Protein AF-A0AAU9ESS9-F1 (afdb_monomer)

Solvent-accessible surface area (backbone atoms only — not comparable to full-atom values): 15313 Å² total; per-residue (Å²): 107,82,67,42,42,31,34,38,38,26,64,77,82,38,90,56,82,68,22,56,40,81,45,79,44,56,60,82,55,62,29,37,43,48,50,45,52,51,52,22,66,75,68,76,52,74,77,67,46,47,22,41,76,91,64,53,75,55,56,48,88,38,59,39,81,82,61,57,75,70,38,49,35,36,45,44,55,89,65,80,75,75,78,91,80,72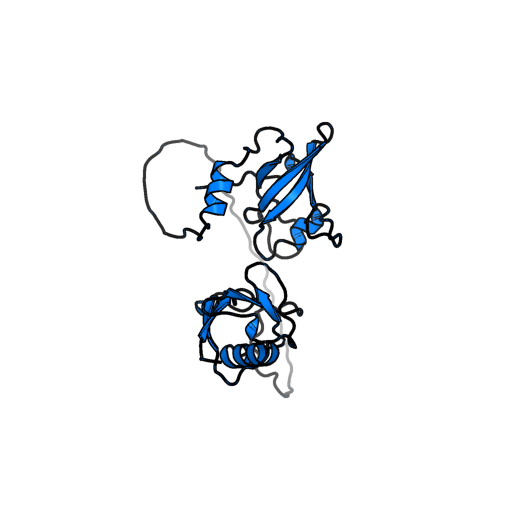,83,92,70,81,87,80,80,91,88,85,89,80,91,80,90,86,94,86,90,84,86,89,84,86,85,89,88,86,87,89,81,90,82,87,88,84,88,84,88,82,84,91,86,88,78,94,78,81,74,89,65,55,70,70,55,54,53,51,63,74,66,36,58,68,78,86,55,86,81,54,73,72,37,41,36,47,25,23,43,69,40,72,90,79,84,84,65,81,49,67,52,62,64,32,37,28,34,28,67,44,72,43,82,88,78,42,33,34,34,26,40,56,76,46,64,57,87,94,41,64,84,50,46,54,76,34,61,44,48,83,62,94,57,96,61,46,35,36,46,45,45,60,90,57,56,38,71,56,74,85,129

Secondary structure (DSSP, 8-state):
---EEEEEE-TTT-SSGGGEEEEEEPTT--BHHHHHHHHHHHHT--S-EEEETTS-EE-TTSBGGG--TT-EEEEE-SSPPPPS------PPP---------------------PPP---------------------HHHHHHHHTPPPTTS---TT-EEEEE-EE-SSSS-SEE---EEEEEEEEETTTTEEEEEEEE--TT-HHHHGGG--B--SSS--EEEEEGGG-EE----

Organism: Drosophila madeirensis (NCBI:txid30013)

InterPro domains:
  IPR031722 Coilin, N-terminal domain [PF15862] (8-111)

pLDDT: mean 71.87, std 23.97, range [26.86, 97.56]

Foldseek 3Di:
DCKAKEWEQQCLPDDPPVRIDIDIDHPVDFFQLSVVVSVCVVVVDPQKFKDFPVGHGGDRRHTPVVDDHHTYIYIDHPDRPDPPDDDPDDDDDDDDDDDDDDDDDDDDDDDDDDDDDDDDDDDDDDDDDDDDDDDPDDVVNVVLVVQADFLPDQDDQQGKHWWWFWDDDDPDDTDIFHIWIWGFHDADPVQQKTKTFTPDGDPPCVVVQVVQVQDPPVPPTRIGIDHSVRTHHDDDD

Nearest PDB structures (foldseek):
  6sgz-assembly1_E  TM=6.553E-01  e=4.444E-03  Mycolicibacterium smegmatis MC2 155
  6sgz-assembly1_H  TM=6.337E-01  e=4.191E-03  Mycolicibacterium smegmatis MC2 155
  6b4a-assembly1_A  TM=7.195E-01  e=2.429E-02  Toxoplasma gondii
  6z1p-assembly1_At  TM=2.987E-01  e=1.583E-01  Tetrahymena thermophila SB210

Sequence (237 aa):
MQPFRIKVDLKYFFSDEREHAYVLINSACKNIEDLQHHIQNLFNLRNIRLRTNCGYFLPPKESLRVVKDGDVLKVFTFEEPPPTGVKAGSTKTSNKRKRSFDEAESSPHSPPWEPPKRSKRSEQSVSQIVPANAFQMNDSALEMFKNASPLKDLPKKGDTLLFKLRKIKSSLGSGLTGVITAICTYINRRTKAISMNVISFPPRIRGVLSQYSLDESSDDTHSLMVKMSDLIEAKCR

Mean predicted aligned error: 20.18 Å

Structure (mmCIF, N/CA/C/O backbone):
data_AF-A0AAU9ESS9-F1
#
_entry.id   AF-A0AAU9ESS9-F1
#
loop_
_atom_site.group_PDB
_atom_site.id
_atom_site.type_symbol
_atom_site.label_atom_id
_atom_site.label_alt_id
_atom_site.label_comp_id
_atom_site.label_asym_id
_atom_site.label_entity_id
_atom_site.label_seq_id
_atom_site.pdbx_PDB_ins_code
_atom_site.Cartn_x
_atom_site.Cartn_y
_atom_site.Cartn_z
_atom_site.occupancy
_atom_site.B_iso_or_equiv
_atom_site.auth_seq_id
_atom_site.auth_comp_id
_atom_site.auth_asym_id
_atom_site.auth_atom_id
_atom_site.pdbx_PDB_model_num
ATOM 1 N N . MET A 1 1 ? 23.128 1.272 -16.570 1.00 69.69 1 MET A N 1
ATOM 2 C CA . MET A 1 1 ? 22.726 0.697 -15.264 1.00 69.69 1 MET A CA 1
ATOM 3 C C . MET A 1 1 ? 22.948 -0.804 -15.343 1.00 69.69 1 MET A C 1
ATOM 5 O O . MET A 1 1 ? 22.641 -1.356 -16.395 1.00 69.69 1 MET A O 1
ATOM 9 N N . GLN A 1 2 ? 23.518 -1.450 -14.323 1.00 81.94 2 GLN A N 1
ATOM 10 C CA . GLN A 1 2 ? 23.562 -2.921 -14.300 1.00 81.94 2 GLN A CA 1
ATOM 11 C C . GLN A 1 2 ? 22.133 -3.467 -14.139 1.00 81.94 2 GLN A C 1
ATOM 13 O O . GLN A 1 2 ? 21.302 -2.760 -13.563 1.00 81.94 2 GLN A O 1
ATOM 18 N N . PRO A 1 3 ? 21.818 -4.662 -14.671 1.00 89.44 3 PRO A N 1
ATOM 19 C CA . PRO A 1 3 ? 20.519 -5.278 -14.448 1.00 89.44 3 PRO A CA 1
ATOM 20 C C . PRO A 1 3 ? 20.351 -5.629 -12.967 1.00 89.44 3 PRO A C 1
ATOM 22 O O . PRO A 1 3 ? 21.296 -6.073 -12.317 1.00 89.44 3 PRO A O 1
ATOM 25 N N . PHE A 1 4 ? 19.148 -5.425 -12.443 1.00 94.06 4 PHE A N 1
ATOM 26 C CA . PHE A 1 4 ? 18.816 -5.656 -11.037 1.00 94.06 4 PHE A CA 1
ATOM 27 C C . PHE A 1 4 ? 17.386 -6.184 -10.914 1.00 94.06 4 PHE A C 1
ATOM 29 O O . PHE A 1 4 ? 16.596 -6.077 -11.854 1.00 94.06 4 PHE A O 1
ATOM 36 N N . ARG A 1 5 ? 17.044 -6.800 -9.784 1.00 94.81 5 ARG A N 1
ATOM 37 C CA . ARG A 1 5 ? 15.726 -7.406 -9.561 1.00 94.81 5 ARG A CA 1
ATOM 38 C C . ARG A 1 5 ? 14.882 -6.545 -8.633 1.00 94.81 5 ARG A C 1
ATOM 40 O O . ARG A 1 5 ? 15.357 -6.048 -7.617 1.00 94.81 5 ARG A O 1
ATOM 47 N N . ILE A 1 6 ? 13.596 -6.456 -8.937 1.00 96.25 6 ILE A N 1
ATOM 48 C CA . ILE A 1 6 ? 12.589 -5.900 -8.032 1.00 96.25 6 ILE A CA 1
ATOM 49 C C . ILE A 1 6 ? 11.565 -6.969 -7.663 1.00 96.25 6 ILE A C 1
ATOM 51 O O . ILE A 1 6 ? 11.383 -7.958 -8.379 1.00 96.25 6 ILE A O 1
ATOM 55 N N . LYS A 1 7 ? 10.891 -6.753 -6.539 1.00 97.56 7 LYS A N 1
ATOM 56 C CA . LYS A 1 7 ? 9.717 -7.508 -6.107 1.00 97.56 7 LYS A CA 1
ATOM 57 C C . LYS A 1 7 ? 8.475 -6.719 -6.502 1.00 97.56 7 LYS A C 1
ATOM 59 O O . LYS A 1 7 ? 8.386 -5.521 -6.234 1.00 97.56 7 LYS A O 1
ATOM 64 N N . VAL A 1 8 ? 7.513 -7.387 -7.119 1.00 96.81 8 VAL A N 1
ATOM 65 C CA . VAL A 1 8 ? 6.295 -6.768 -7.640 1.00 96.81 8 VAL A CA 1
ATOM 66 C C . VAL A 1 8 ? 5.087 -7.410 -6.965 1.00 96.81 8 VAL A C 1
ATOM 68 O O . VAL A 1 8 ? 4.884 -8.617 -7.075 1.00 96.81 8 VAL A O 1
ATOM 71 N N . ASP A 1 9 ? 4.312 -6.601 -6.243 1.00 95.44 9 ASP A N 1
ATOM 72 C CA . ASP A 1 9 ? 3.025 -6.967 -5.642 1.00 95.44 9 ASP A CA 1
ATOM 73 C C . ASP A 1 9 ? 1.908 -6.680 -6.656 1.00 95.44 9 ASP A C 1
ATOM 75 O O . ASP A 1 9 ? 1.682 -5.534 -7.065 1.00 95.44 9 ASP A O 1
ATOM 79 N N . LEU A 1 10 ? 1.248 -7.756 -7.082 1.00 94.31 10 LEU A N 1
ATOM 80 C CA . LEU A 1 10 ? 0.222 -7.812 -8.119 1.00 94.31 10 LEU A CA 1
ATOM 81 C C . LEU A 1 10 ? -1.144 -8.250 -7.556 1.00 94.31 10 LEU A C 1
ATOM 83 O O . LEU A 1 10 ? -2.045 -8.573 -8.331 1.00 94.31 10 LEU A O 1
ATOM 87 N N . LYS A 1 11 ? -1.350 -8.207 -6.228 1.00 92.44 11 LYS A N 1
ATOM 88 C CA . LYS A 1 11 ? -2.619 -8.562 -5.538 1.00 92.44 11 LYS A CA 1
ATOM 89 C C . LYS A 1 11 ? -3.850 -7.759 -5.968 1.00 92.44 11 LYS A C 1
ATOM 91 O O . LYS A 1 11 ? -4.986 -8.061 -5.589 1.00 92.44 11 LYS A O 1
ATOM 96 N N . TYR A 1 12 ? -3.634 -6.692 -6.728 1.00 89.62 12 TYR A N 1
ATOM 97 C CA . TYR A 1 12 ? -4.698 -5.942 -7.380 1.00 89.62 12 TYR A CA 1
ATOM 98 C C . TYR A 1 12 ? -5.297 -6.698 -8.582 1.00 89.62 12 TYR A C 1
ATOM 100 O O . TYR A 1 12 ? -6.491 -6.572 -8.839 1.00 89.62 12 TYR A O 1
ATOM 108 N N . PHE A 1 13 ? -4.493 -7.508 -9.281 1.00 89.88 13 PHE A N 1
ATOM 109 C CA . PHE A 1 13 ? -4.842 -8.178 -10.541 1.00 89.88 13 PHE A CA 1
ATOM 110 C C . PHE A 1 13 ? -4.944 -9.705 -10.423 1.00 89.88 13 PHE A C 1
ATOM 112 O O . PHE A 1 13 ? -5.765 -10.310 -11.110 1.00 89.88 13 PHE A O 1
ATOM 119 N N . PHE A 1 14 ? -4.135 -10.329 -9.561 1.00 90.75 14 PHE A N 1
ATOM 120 C CA . PHE A 1 14 ? -4.078 -11.785 -9.399 1.00 90.75 14 PHE A CA 1
ATOM 121 C C . PHE A 1 14 ? -4.420 -12.225 -7.969 1.00 90.75 14 PHE A C 1
ATOM 123 O O . PHE A 1 14 ? -4.393 -11.445 -7.017 1.00 90.75 14 PHE A O 1
ATOM 130 N N . SER A 1 15 ? -4.787 -13.498 -7.831 1.00 89.56 15 SER A N 1
ATOM 131 C CA . SER A 1 15 ? -4.998 -14.190 -6.545 1.00 89.56 15 SER A CA 1
ATOM 132 C C . SER A 1 15 ? -4.494 -15.641 -6.603 1.00 89.56 15 SER A C 1
ATOM 134 O O . SER A 1 15 ? -4.900 -16.485 -5.813 1.00 89.56 15 SER A O 1
ATOM 136 N N . ASP A 1 16 ? -3.639 -15.914 -7.589 1.00 90.19 16 ASP A N 1
ATOM 137 C CA . ASP A 1 16 ? -2.841 -17.126 -7.751 1.00 90.19 16 ASP A CA 1
ATOM 138 C C . ASP A 1 16 ? -1.364 -16.782 -7.489 1.00 90.19 16 ASP A C 1
ATOM 140 O O . ASP A 1 16 ? -1.052 -15.665 -7.078 1.00 90.19 16 ASP A O 1
ATOM 144 N N . GLU A 1 17 ? -0.445 -17.713 -7.744 1.00 90.25 17 GLU A N 1
ATOM 145 C CA . GLU A 1 17 ? 1.002 -17.561 -7.512 1.00 90.25 17 GLU A CA 1
ATOM 146 C C . GLU A 1 17 ? 1.622 -16.295 -8.138 1.00 90.25 17 GLU A C 1
ATOM 148 O O . GLU A 1 17 ? 2.658 -15.823 -7.673 1.00 90.25 17 GLU A O 1
ATOM 153 N N . ARG A 1 18 ? 0.976 -15.686 -9.145 1.00 90.25 18 ARG A N 1
ATOM 154 C CA . ARG A 1 18 ? 1.409 -14.423 -9.761 1.00 90.25 18 ARG A CA 1
ATOM 155 C C . ARG A 1 18 ? 1.141 -13.192 -8.892 1.00 90.25 18 ARG A C 1
ATOM 157 O O . ARG A 1 18 ? 1.514 -12.097 -9.299 1.00 90.25 18 ARG A O 1
ATOM 164 N N . GLU A 1 19 ? 0.503 -13.324 -7.724 1.00 93.88 19 GLU A N 1
ATOM 165 C CA . GLU A 1 19 ? 0.250 -12.195 -6.815 1.00 93.88 19 GLU A CA 1
ATOM 166 C C . GLU A 1 19 ? 1.535 -11.536 -6.279 1.00 93.88 19 GLU A C 1
ATOM 168 O O . GLU A 1 19 ? 1.521 -10.349 -5.953 1.00 93.88 19 GLU A O 1
ATOM 173 N N . HIS A 1 20 ? 2.653 -12.270 -6.248 1.00 93.94 20 HIS A N 1
ATOM 174 C CA . HIS A 1 20 ? 3.983 -11.731 -5.981 1.00 93.94 20 HIS A CA 1
ATOM 175 C C . HIS A 1 20 ? 4.977 -12.289 -6.997 1.00 93.94 20 HIS A C 1
ATOM 177 O O . HIS A 1 20 ? 5.147 -13.501 -7.099 1.00 93.94 20 HIS A O 1
ATOM 183 N N . ALA A 1 21 ? 5.690 -11.417 -7.705 1.00 95.56 21 ALA A N 1
ATOM 184 C CA . ALA A 1 21 ? 6.667 -11.836 -8.703 1.00 95.56 21 ALA A CA 1
ATOM 185 C C . ALA A 1 21 ? 8.006 -11.110 -8.547 1.00 95.56 21 ALA A C 1
ATOM 187 O O . ALA A 1 21 ? 8.068 -9.965 -8.098 1.00 95.56 21 ALA A O 1
ATOM 188 N N . TYR A 1 22 ? 9.086 -11.765 -8.973 1.00 95.81 22 TYR A N 1
ATOM 189 C CA . TYR A 1 22 ? 10.347 -11.086 -9.255 1.00 95.81 22 TYR A CA 1
ATOM 190 C C . TYR A 1 22 ? 10.354 -10.613 -10.706 1.00 95.81 22 TYR A C 1
ATOM 192 O O . TYR A 1 22 ? 10.056 -11.387 -11.614 1.00 95.81 22 TYR A O 1
ATOM 200 N N . VAL A 1 23 ? 10.739 -9.358 -10.927 1.00 95.50 23 VAL A N 1
ATOM 201 C CA . VAL A 1 23 ? 10.961 -8.804 -12.266 1.00 95.50 23 VAL A CA 1
ATOM 202 C C . VAL A 1 23 ? 12.416 -8.376 -12.376 1.00 95.50 23 VAL A C 1
ATOM 204 O O . VAL A 1 23 ? 12.908 -7.599 -11.557 1.00 95.50 23 VAL A O 1
ATOM 207 N N . LEU A 1 24 ? 13.107 -8.896 -13.391 1.00 94.56 24 LEU A N 1
ATOM 208 C CA . LEU A 1 24 ? 14.448 -8.452 -13.752 1.00 94.56 24 LEU A CA 1
ATOM 209 C C . LEU A 1 24 ? 14.336 -7.182 -14.599 1.00 94.56 24 LEU A C 1
ATOM 211 O O . LEU A 1 24 ? 13.750 -7.194 -15.686 1.00 94.56 24 LEU A O 1
ATOM 215 N N . ILE A 1 25 ? 14.905 -6.094 -14.095 1.00 92.38 25 ILE A N 1
ATOM 216 C CA . ILE A 1 25 ? 15.027 -4.823 -14.798 1.00 92.38 25 ILE A CA 1
ATOM 217 C C . ILE A 1 25 ? 16.287 -4.878 -15.656 1.00 92.38 25 ILE A C 1
ATOM 219 O O . ILE A 1 25 ? 17.393 -5.092 -15.158 1.00 92.38 25 ILE A O 1
ATOM 223 N N . ASN A 1 26 ? 16.112 -4.697 -16.964 1.00 85.88 26 ASN A N 1
ATOM 224 C CA . ASN A 1 26 ? 17.209 -4.656 -17.923 1.00 85.88 26 ASN A CA 1
ATOM 225 C C . ASN A 1 26 ? 17.803 -3.238 -18.033 1.00 85.88 26 ASN A C 1
ATOM 227 O O . ASN A 1 26 ? 17.188 -2.245 -17.648 1.00 85.88 26 ASN A O 1
ATOM 231 N N . SER A 1 27 ? 18.996 -3.124 -18.617 1.00 82.75 27 SER A N 1
ATOM 232 C CA . SER A 1 27 ? 19.667 -1.830 -18.821 1.00 82.75 27 SER A CA 1
ATOM 233 C C . SER A 1 27 ? 18.988 -0.906 -19.844 1.00 82.75 27 SER A C 1
ATOM 235 O O . SER A 1 27 ? 19.468 0.211 -20.037 1.00 82.75 27 SER A O 1
ATOM 237 N N . ALA A 1 28 ? 17.927 -1.365 -20.521 1.00 86.50 28 ALA A N 1
ATOM 238 C CA . ALA A 1 28 ? 17.193 -0.587 -21.516 1.00 86.50 28 ALA A CA 1
ATOM 239 C C . ALA A 1 28 ? 16.106 0.303 -20.890 1.00 86.50 28 ALA A C 1
ATOM 241 O O . ALA A 1 28 ? 15.799 1.348 -21.459 1.00 86.50 28 ALA A O 1
ATOM 242 N N . CYS A 1 29 ? 15.577 -0.069 -19.719 1.00 89.31 29 CYS A N 1
ATOM 243 C CA . CYS A 1 29 ? 14.653 0.768 -18.955 1.00 89.31 29 CYS A CA 1
ATOM 244 C C . CYS A 1 29 ? 15.396 2.005 -18.406 1.00 89.31 29 CYS A C 1
ATOM 246 O O . CYS A 1 29 ? 16.423 1.874 -17.735 1.00 89.31 29 CYS A O 1
ATOM 248 N N . LYS A 1 30 ? 14.892 3.211 -18.685 1.00 91.62 30 LYS A N 1
ATOM 249 C CA . LYS A 1 30 ? 15.488 4.501 -18.283 1.00 91.62 30 LYS A CA 1
ATOM 250 C C . LYS A 1 30 ? 14.624 5.247 -17.268 1.00 91.62 30 LYS A C 1
ATOM 252 O O . LYS A 1 30 ? 15.163 5.906 -16.372 1.00 91.62 30 LYS A O 1
ATOM 257 N N . ASN A 1 31 ? 13.306 5.151 -17.405 1.00 95.25 31 ASN A N 1
ATOM 258 C CA . ASN A 1 31 ? 12.322 5.822 -16.558 1.00 95.25 31 ASN A CA 1
ATOM 259 C C . ASN A 1 31 ? 11.291 4.822 -15.986 1.00 95.25 31 ASN A C 1
ATOM 261 O O . ASN A 1 31 ? 11.370 3.610 -16.205 1.00 95.25 31 ASN A O 1
ATOM 265 N N . ILE A 1 32 ? 10.340 5.333 -15.206 1.00 96.00 32 ILE A N 1
ATOM 266 C CA . ILE A 1 32 ? 9.259 4.535 -14.614 1.00 96.00 32 ILE A CA 1
ATOM 267 C C . ILE A 1 32 ? 8.213 4.097 -15.659 1.00 96.00 32 ILE A C 1
ATOM 269 O O . ILE A 1 32 ? 7.578 3.060 -15.478 1.00 96.00 32 ILE A O 1
ATOM 273 N N . GLU A 1 33 ? 8.032 4.838 -16.753 1.00 96.00 33 GLU A N 1
ATOM 274 C CA . GLU A 1 33 ? 7.147 4.490 -17.877 1.00 96.00 33 GLU A CA 1
ATOM 275 C C . GLU A 1 33 ? 7.629 3.233 -18.627 1.00 96.00 33 GLU A C 1
ATOM 277 O O . GLU A 1 33 ? 6.840 2.315 -18.848 1.00 96.00 33 GLU A O 1
ATOM 282 N N . ASP A 1 34 ? 8.934 3.116 -18.893 1.00 95.19 34 ASP A N 1
ATOM 283 C CA . ASP A 1 34 ? 9.570 1.916 -19.453 1.00 95.19 34 ASP A CA 1
ATOM 284 C C . ASP A 1 34 ? 9.329 0.697 -18.547 1.00 95.19 34 ASP A C 1
ATOM 286 O O . ASP A 1 34 ? 8.983 -0.389 -19.017 1.00 95.19 34 ASP A O 1
ATOM 290 N N . LEU A 1 35 ? 9.465 0.879 -17.225 1.00 95.38 35 LEU A N 1
ATOM 291 C CA . LEU A 1 35 ? 9.198 -0.168 -16.237 1.00 95.38 35 LEU A CA 1
ATOM 292 C C . LEU A 1 35 ? 7.709 -0.553 -16.196 1.00 95.38 35 LEU A C 1
ATOM 294 O O . LEU A 1 35 ? 7.390 -1.736 -16.061 1.00 95.38 35 LEU A O 1
ATOM 298 N N . GLN A 1 36 ? 6.797 0.416 -16.335 1.00 95.81 36 GLN A N 1
ATOM 299 C CA . GLN A 1 36 ? 5.363 0.145 -16.462 1.00 95.81 36 GLN A CA 1
ATOM 300 C C . GLN A 1 36 ? 5.091 -0.696 -17.714 1.00 95.81 36 GLN A C 1
ATOM 302 O O . GLN A 1 36 ? 4.476 -1.752 -17.593 1.00 95.81 36 GLN A O 1
ATOM 307 N N . HIS A 1 37 ? 5.620 -0.315 -18.878 1.00 95.25 37 HIS A N 1
ATOM 308 C CA . HIS A 1 37 ? 5.480 -1.093 -20.112 1.00 95.25 37 HIS A CA 1
ATOM 309 C C . HIS A 1 37 ? 6.089 -2.499 -20.018 1.00 95.25 37 HIS A C 1
ATOM 311 O O . HIS A 1 37 ? 5.480 -3.465 -20.480 1.00 95.25 37 HIS A O 1
ATOM 317 N N . HIS A 1 38 ? 7.245 -2.650 -19.369 1.00 95.25 38 HIS A N 1
ATOM 318 C CA . HIS A 1 38 ? 7.873 -3.954 -19.135 1.00 95.25 38 HIS A CA 1
ATOM 319 C C . HIS A 1 38 ? 6.975 -4.880 -18.301 1.00 95.25 38 HIS A C 1
ATOM 321 O O . HIS A 1 38 ? 6.689 -6.005 -18.709 1.00 95.25 38 HIS A O 1
ATOM 327 N N . ILE A 1 39 ? 6.442 -4.388 -17.176 1.00 95.12 39 ILE A N 1
ATOM 328 C CA . ILE A 1 39 ? 5.514 -5.147 -16.320 1.00 95.12 39 ILE A CA 1
ATOM 329 C C . ILE A 1 39 ? 4.187 -5.426 -17.053 1.00 95.12 39 ILE A C 1
ATOM 331 O O . ILE A 1 39 ? 3.659 -6.534 -16.962 1.00 95.12 39 ILE A O 1
ATOM 335 N N . GLN A 1 40 ? 3.659 -4.468 -17.821 1.00 95.19 40 GLN A N 1
ATOM 336 C CA . GLN A 1 40 ? 2.454 -4.664 -18.639 1.00 95.19 40 GLN A CA 1
ATOM 337 C C . GLN A 1 40 ? 2.616 -5.814 -19.629 1.00 95.19 40 GLN A C 1
ATOM 339 O O . GLN A 1 40 ? 1.736 -6.670 -19.702 1.00 95.19 40 GLN A O 1
ATOM 344 N N . ASN A 1 41 ? 3.744 -5.870 -20.336 1.00 94.50 41 ASN A N 1
ATOM 345 C CA . ASN A 1 41 ? 4.016 -6.918 -21.314 1.00 94.50 41 ASN A CA 1
ATOM 346 C C . ASN A 1 41 ? 4.246 -8.284 -20.648 1.00 94.50 41 ASN A C 1
ATOM 348 O O . ASN A 1 41 ? 3.729 -9.286 -21.136 1.00 94.50 41 ASN A O 1
ATOM 352 N N . LEU A 1 42 ? 4.957 -8.333 -19.513 1.00 95.12 42 LEU A N 1
ATOM 353 C CA . LEU A 1 42 ? 5.208 -9.577 -18.771 1.00 95.12 42 LEU A CA 1
ATOM 354 C C . LEU A 1 42 ? 3.930 -10.227 -18.219 1.00 95.12 42 LEU A C 1
ATOM 356 O O . LEU A 1 42 ? 3.811 -11.450 -18.237 1.00 95.12 42 LEU A O 1
ATOM 360 N N . PHE A 1 43 ? 2.980 -9.426 -17.728 1.00 94.31 43 PHE A N 1
ATOM 361 C CA . PHE A 1 43 ? 1.769 -9.920 -17.056 1.00 94.31 43 PHE A CA 1
ATOM 362 C C . PHE A 1 43 ? 0.476 -9.723 -17.868 1.00 94.31 43 PHE A C 1
ATOM 364 O O . PHE A 1 43 ? -0.608 -10.028 -17.370 1.00 94.31 43 PHE A O 1
ATOM 371 N N . ASN A 1 44 ? 0.578 -9.236 -19.111 1.00 92.81 44 ASN A N 1
ATOM 372 C CA . ASN A 1 44 ? -0.540 -8.860 -19.988 1.00 92.81 44 ASN A CA 1
ATOM 373 C C . ASN A 1 44 ? -1.538 -7.885 -19.317 1.00 92.81 44 ASN A C 1
ATOM 375 O O . ASN A 1 44 ? -2.756 -8.071 -19.359 1.00 92.81 44 ASN A O 1
ATOM 379 N N . LEU A 1 45 ? -1.005 -6.851 -18.659 1.00 92.44 45 LEU A N 1
ATOM 380 C CA . LEU A 1 45 ? -1.774 -5.831 -17.936 1.00 92.44 45 LEU A CA 1
ATOM 381 C C . LEU A 1 45 ? -1.909 -4.537 -18.748 1.00 92.44 45 LEU A C 1
ATOM 383 O O . LEU A 1 45 ? -1.111 -4.244 -19.633 1.00 92.44 45 LEU A O 1
ATOM 387 N N . ARG A 1 46 ? -2.909 -3.714 -18.414 1.00 90.31 46 ARG A N 1
ATOM 388 C CA . ARG A 1 46 ? -3.175 -2.414 -19.056 1.00 90.31 46 ARG A CA 1
ATOM 389 C C . ARG A 1 46 ? -3.306 -1.307 -18.014 1.00 90.31 46 ARG A C 1
ATOM 391 O O . ARG A 1 46 ? -3.629 -1.583 -16.865 1.00 90.31 46 ARG A O 1
ATOM 398 N N . ASN A 1 47 ? -3.011 -0.073 -18.428 1.00 89.75 47 ASN A N 1
ATOM 399 C CA . ASN A 1 47 ? -3.165 1.156 -17.638 1.00 89.75 47 ASN A CA 1
ATOM 400 C C . ASN A 1 47 ? -2.620 1.073 -16.197 1.00 89.75 47 ASN A C 1
ATOM 402 O O . ASN A 1 47 ? -3.249 1.574 -15.262 1.00 89.75 47 ASN A O 1
ATOM 406 N N . ILE A 1 48 ? -1.463 0.426 -16.001 1.00 95.00 48 ILE A N 1
ATOM 407 C CA . ILE A 1 48 ? -0.911 0.228 -14.658 1.00 95.00 48 ILE A CA 1
ATOM 408 C C . ILE A 1 48 ? -0.197 1.476 -14.143 1.00 95.00 48 ILE A C 1
ATOM 410 O O . ILE A 1 48 ? 0.258 2.343 -14.891 1.00 95.00 48 ILE A O 1
ATOM 414 N N . ARG A 1 49 ? -0.075 1.533 -12.823 1.00 95.62 49 ARG A N 1
ATOM 415 C CA . ARG A 1 49 ? 0.624 2.551 -12.053 1.00 95.62 49 ARG A CA 1
ATOM 416 C C . ARG A 1 49 ? 1.397 1.873 -10.931 1.00 95.62 49 ARG A C 1
ATOM 418 O O . ARG A 1 49 ? 1.004 0.809 -10.452 1.00 95.62 49 ARG A O 1
ATOM 425 N N . LEU A 1 50 ? 2.500 2.495 -10.525 1.00 95.88 50 LEU A N 1
ATOM 426 C CA . LEU A 1 50 ? 3.414 1.953 -9.524 1.00 95.88 50 LEU A CA 1
ATOM 427 C C . LEU A 1 50 ? 3.417 2.832 -8.271 1.00 95.88 50 LEU A C 1
ATOM 429 O O . LEU A 1 50 ? 3.412 4.063 -8.348 1.00 95.88 50 LEU A O 1
ATOM 433 N N . ARG A 1 51 ? 3.415 2.180 -7.110 1.00 94.75 51 ARG A N 1
ATOM 434 C CA . ARG A 1 51 ? 3.686 2.782 -5.800 1.00 94.75 51 ARG A CA 1
ATOM 435 C C . ARG A 1 51 ? 4.779 1.985 -5.103 1.00 94.75 51 ARG A C 1
ATOM 437 O O . ARG A 1 51 ? 4.882 0.777 -5.298 1.00 94.75 51 ARG A O 1
ATOM 444 N N . THR A 1 52 ? 5.568 2.631 -4.259 1.00 93.12 52 THR A N 1
ATOM 445 C CA . THR A 1 52 ? 6.470 1.928 -3.339 1.00 93.12 52 THR A CA 1
ATOM 446 C C . THR A 1 52 ? 5.664 1.194 -2.260 1.00 93.12 52 THR A C 1
ATOM 448 O O . THR A 1 52 ? 4.488 1.489 -2.025 1.00 93.12 52 THR A O 1
ATOM 451 N N . ASN A 1 53 ? 6.279 0.238 -1.556 1.00 87.12 53 ASN A N 1
ATOM 452 C CA . ASN A 1 53 ? 5.610 -0.464 -0.455 1.00 87.12 53 ASN A CA 1
ATOM 453 C C . ASN A 1 53 ? 5.081 0.490 0.639 1.00 87.12 53 ASN A C 1
ATOM 455 O O . ASN A 1 53 ? 3.993 0.252 1.168 1.00 87.12 53 ASN A O 1
ATOM 459 N N . CYS A 1 54 ? 5.805 1.585 0.908 1.00 84.19 54 CYS A N 1
ATOM 460 C CA . CYS A 1 54 ? 5.432 2.668 1.826 1.00 84.19 54 CYS A CA 1
ATOM 461 C C . CYS A 1 54 ? 4.386 3.659 1.269 1.00 84.19 54 CYS A C 1
ATOM 463 O O . CYS A 1 54 ? 4.056 4.625 1.943 1.00 84.19 54 CYS A O 1
ATOM 465 N N . GLY A 1 55 ? 3.819 3.415 0.081 1.00 88.06 55 GLY A N 1
ATOM 466 C CA . GLY A 1 55 ? 2.618 4.101 -0.416 1.00 88.06 55 GLY A CA 1
ATOM 467 C C . GLY A 1 55 ? 2.855 5.267 -1.380 1.00 88.06 55 GLY A C 1
ATOM 468 O O . GLY A 1 55 ? 1.905 5.669 -2.064 1.00 88.06 55 GLY A O 1
ATOM 469 N N . TYR A 1 56 ? 4.097 5.749 -1.498 1.00 92.69 56 TYR A N 1
ATOM 470 C CA . TYR A 1 56 ? 4.472 6.839 -2.403 1.00 92.69 56 TYR A CA 1
ATOM 471 C C . TYR A 1 56 ? 4.275 6.441 -3.865 1.00 92.69 56 TYR A C 1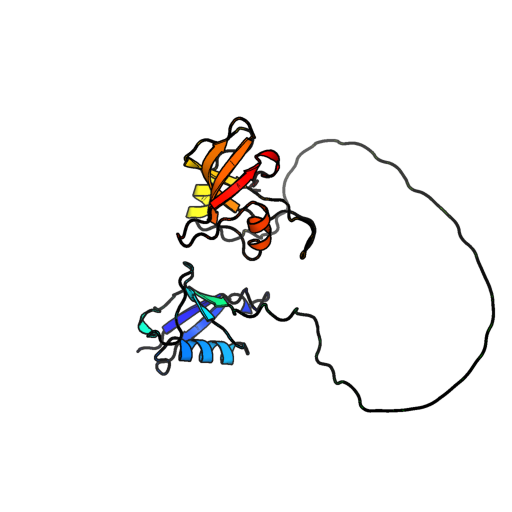
ATOM 473 O O . TYR A 1 56 ? 4.669 5.356 -4.294 1.00 92.69 56 TYR A O 1
ATOM 481 N N . PHE A 1 57 ? 3.654 7.329 -4.636 1.00 94.31 57 PHE A N 1
ATOM 482 C CA . PHE A 1 57 ? 3.448 7.155 -6.070 1.00 94.31 57 PHE A CA 1
ATOM 483 C C . PHE A 1 57 ? 4.753 7.361 -6.848 1.00 94.31 57 PHE A C 1
ATOM 485 O O . PHE A 1 57 ? 5.523 8.260 -6.525 1.00 94.31 57 PHE A O 1
ATOM 492 N N . LEU A 1 58 ? 4.975 6.550 -7.886 1.00 94.75 58 LEU A N 1
ATOM 493 C CA . LEU A 1 58 ? 6.091 6.701 -8.819 1.00 94.75 58 LEU A CA 1
ATOM 494 C C . LEU A 1 58 ? 5.575 7.310 -10.140 1.00 94.75 58 LEU A C 1
ATOM 496 O O . LEU A 1 58 ? 4.895 6.611 -10.903 1.00 94.75 58 LEU A O 1
ATOM 500 N N . PRO A 1 59 ? 5.861 8.597 -10.429 1.00 94.81 59 PRO A N 1
ATOM 501 C CA . PRO A 1 59 ? 5.438 9.244 -11.669 1.00 94.81 59 PRO A CA 1
ATOM 502 C C . PRO A 1 59 ? 6.070 8.572 -12.899 1.00 94.81 59 PRO A C 1
ATOM 504 O O . PRO A 1 59 ? 7.262 8.287 -12.859 1.00 94.81 59 PRO A O 1
ATOM 507 N N . PRO A 1 60 ? 5.352 8.371 -14.024 1.00 93.38 60 PRO A N 1
ATOM 508 C CA . PRO A 1 60 ? 5.911 7.704 -15.211 1.00 93.38 60 PRO A CA 1
ATOM 509 C C . PRO A 1 60 ? 7.189 8.365 -15.761 1.00 93.38 60 PRO A C 1
ATOM 511 O O . PRO A 1 60 ? 8.124 7.680 -16.165 1.00 93.38 60 PRO A O 1
ATOM 514 N N . LYS A 1 61 ? 7.261 9.701 -15.704 1.00 93.75 61 LYS A N 1
ATOM 515 C CA . LYS A 1 61 ? 8.414 10.489 -16.174 1.00 93.75 61 LYS A CA 1
ATOM 516 C C . LYS A 1 61 ? 9.617 10.484 -15.219 1.00 93.75 61 LYS A C 1
ATOM 518 O O . LYS A 1 61 ? 10.649 11.051 -15.566 1.00 93.75 61 LYS A O 1
ATOM 523 N N . GLU A 1 62 ? 9.487 9.894 -14.031 1.00 96.12 62 GLU A N 1
ATOM 524 C CA . GLU A 1 62 ? 10.560 9.850 -13.036 1.00 96.12 62 GLU A CA 1
ATOM 525 C C . GLU A 1 62 ? 11.702 8.922 -13.484 1.00 96.12 62 GLU A C 1
ATOM 527 O O . GLU A 1 62 ? 11.495 7.959 -14.231 1.00 96.12 62 GLU A O 1
ATOM 532 N N . SER A 1 63 ? 12.927 9.200 -13.038 1.00 93.38 63 SER A N 1
ATOM 533 C CA . SER A 1 63 ? 14.085 8.373 -13.362 1.00 93.38 63 SER A CA 1
ATOM 534 C C . SER A 1 63 ? 13.998 7.014 -12.676 1.00 93.38 63 SER A C 1
ATOM 536 O O . SER A 1 63 ? 13.736 6.923 -11.480 1.00 93.38 63 SER A O 1
ATOM 538 N N . LEU A 1 64 ? 14.362 5.943 -13.386 1.00 92.62 64 LEU A N 1
ATOM 539 C CA . LEU A 1 64 ? 14.418 4.599 -12.803 1.00 92.62 64 LEU A CA 1
ATOM 540 C C . LEU A 1 64 ? 15.415 4.481 -11.631 1.00 92.62 64 LEU A C 1
ATOM 542 O O . LEU A 1 64 ? 15.325 3.554 -10.833 1.00 92.62 64 LEU A O 1
ATOM 546 N N . ARG A 1 65 ? 16.327 5.454 -11.481 1.00 90.69 65 ARG A N 1
ATOM 547 C CA . ARG A 1 65 ? 17.280 5.570 -10.363 1.00 90.69 65 ARG A CA 1
ATOM 548 C C . ARG A 1 65 ? 16.626 5.685 -8.980 1.00 90.69 65 ARG A C 1
ATOM 550 O O . ARG A 1 65 ? 17.322 5.471 -7.990 1.00 90.69 65 ARG A O 1
ATOM 557 N N . VAL A 1 66 ? 15.337 6.031 -8.896 1.00 91.75 66 VAL A N 1
ATOM 558 C CA . VAL A 1 66 ? 14.598 6.043 -7.619 1.00 91.75 66 VAL A CA 1
ATOM 559 C C . VAL A 1 66 ? 14.292 4.636 -7.094 1.00 91.75 66 VAL A C 1
ATOM 561 O O . VAL A 1 66 ? 13.967 4.497 -5.919 1.00 91.75 66 VAL A O 1
ATOM 564 N N . VAL A 1 67 ? 14.416 3.605 -7.940 1.00 92.69 67 VAL A N 1
ATOM 565 C CA . VAL A 1 67 ? 14.196 2.192 -7.602 1.00 92.69 67 VAL A CA 1
ATOM 566 C C . VAL A 1 67 ? 15.545 1.469 -7.504 1.00 92.69 67 VAL A C 1
ATOM 568 O O . VAL A 1 67 ? 16.429 1.661 -8.341 1.00 92.69 67 VAL A O 1
ATOM 571 N N . LYS A 1 68 ? 15.708 0.633 -6.477 1.00 92.00 68 LYS A N 1
ATOM 572 C CA . LYS A 1 68 ? 16.936 -0.106 -6.142 1.00 92.00 68 LYS A CA 1
ATOM 573 C C . LYS A 1 68 ? 16.731 -1.625 -6.207 1.00 92.00 68 LYS A C 1
ATOM 575 O O . LYS A 1 68 ? 15.607 -2.116 -6.307 1.00 92.00 68 LYS A O 1
ATOM 580 N N . ASP A 1 69 ? 17.830 -2.382 -6.144 1.00 93.12 69 ASP A N 1
ATOM 581 C CA . ASP A 1 69 ? 17.766 -3.849 -6.062 1.00 93.12 69 ASP A CA 1
ATOM 582 C C . ASP A 1 69 ? 17.026 -4.308 -4.802 1.00 93.12 69 ASP A C 1
ATOM 584 O O . ASP A 1 69 ? 17.283 -3.830 -3.698 1.00 93.12 69 ASP A O 1
ATOM 588 N N . GLY A 1 70 ? 16.096 -5.243 -4.982 1.00 91.44 70 GLY A N 1
ATOM 589 C CA . GLY A 1 70 ? 15.279 -5.805 -3.911 1.00 91.44 70 GLY A CA 1
ATOM 590 C C . GLY A 1 70 ? 14.062 -4.971 -3.494 1.00 91.44 70 GLY A C 1
ATOM 591 O O . GLY A 1 70 ? 13.282 -5.472 -2.674 1.00 91.44 70 GLY A O 1
ATOM 592 N N . ASP A 1 71 ? 13.863 -3.771 -4.056 1.00 93.94 71 ASP A N 1
ATOM 593 C CA . ASP A 1 71 ? 12.708 -2.915 -3.756 1.00 93.94 71 ASP A CA 1
ATOM 594 C C . ASP A 1 71 ? 11.376 -3.615 -4.053 1.00 93.94 71 ASP A C 1
ATOM 596 O O . ASP A 1 71 ? 11.250 -4.411 -4.987 1.00 93.94 71 ASP A O 1
ATOM 600 N N . VAL A 1 72 ? 10.361 -3.287 -3.247 1.00 94.44 72 VAL A N 1
ATOM 601 C CA . VAL A 1 72 ? 8.994 -3.809 -3.376 1.00 94.44 72 VAL A CA 1
ATOM 602 C C . VAL A 1 72 ? 8.087 -2.724 -3.951 1.00 94.44 72 VAL A C 1
ATOM 604 O O . VAL A 1 72 ? 7.813 -1.718 -3.285 1.00 94.44 72 VAL A O 1
ATOM 607 N N . LEU A 1 73 ? 7.592 -2.951 -5.168 1.00 96.38 73 LEU A N 1
ATOM 608 C CA . LEU A 1 73 ? 6.648 -2.074 -5.859 1.00 96.38 73 LEU A CA 1
ATOM 609 C C . LEU A 1 73 ? 5.253 -2.704 -5.912 1.00 96.38 73 LEU A C 1
ATOM 611 O O . LEU A 1 73 ? 5.096 -3.861 -6.289 1.00 96.38 73 LEU A O 1
ATOM 615 N N . LYS A 1 74 ? 4.232 -1.919 -5.568 1.00 96.19 74 LYS A N 1
ATOM 616 C CA . LYS A 1 74 ? 2.814 -2.274 -5.679 1.00 96.19 74 LYS A CA 1
ATOM 617 C C . LYS A 1 74 ? 2.267 -1.782 -7.007 1.00 96.19 74 LYS A C 1
ATOM 619 O O . LYS A 1 74 ? 2.362 -0.588 -7.311 1.00 96.19 74 LYS A O 1
ATOM 624 N N . VAL A 1 75 ? 1.669 -2.690 -7.769 1.00 95.81 75 VAL A N 1
ATOM 625 C CA . VAL A 1 75 ? 1.011 -2.378 -9.038 1.00 95.81 75 VAL A CA 1
ATOM 626 C C . VAL A 1 75 ? -0.481 -2.206 -8.801 1.00 95.81 75 VAL A C 1
ATOM 628 O O . VAL A 1 75 ? -1.132 -3.037 -8.171 1.00 95.81 75 VAL A O 1
ATOM 631 N N . PHE A 1 76 ? -1.032 -1.125 -9.330 1.00 93.12 76 PHE A N 1
ATOM 632 C CA . PHE A 1 76 ? -2.457 -0.821 -9.286 1.00 93.12 76 PHE A CA 1
ATOM 633 C C . PHE A 1 76 ? -2.873 -0.150 -10.596 1.00 93.12 76 PHE A C 1
ATOM 635 O O . PHE A 1 76 ? -2.038 0.128 -11.457 1.00 93.12 76 PHE A O 1
ATOM 642 N N . THR A 1 77 ? -4.156 0.141 -10.753 1.00 91.75 77 THR A N 1
ATOM 643 C CA . THR A 1 77 ? -4.650 1.064 -11.780 1.00 91.75 77 THR A CA 1
ATOM 644 C C . THR A 1 77 ? -5.655 2.036 -11.150 1.00 91.75 77 THR A C 1
ATOM 646 O O . THR A 1 77 ? -6.087 1.838 -10.012 1.00 91.75 77 THR A O 1
ATOM 649 N N . PHE A 1 78 ? -5.944 3.139 -11.841 1.00 81.06 78 PHE A N 1
ATOM 650 C CA . PHE A 1 78 ? -6.972 4.102 -11.433 1.00 81.06 78 PHE A CA 1
ATOM 651 C C . PHE A 1 78 ? -8.378 3.676 -11.876 1.00 81.06 78 PHE A C 1
ATOM 653 O O . PHE A 1 78 ? -9.358 4.136 -11.298 1.00 81.06 78 PHE A O 1
ATOM 660 N N . GLU A 1 79 ? -8.473 2.804 -12.878 1.00 72.00 79 GLU A N 1
ATOM 661 C CA . GLU A 1 79 ? -9.729 2.204 -13.321 1.00 72.00 79 GLU A CA 1
ATOM 662 C C . GLU A 1 79 ? -10.024 1.002 -12.414 1.00 72.00 79 GLU A C 1
ATOM 664 O O . GLU A 1 79 ? -9.169 0.135 -12.242 1.00 72.00 79 GLU A O 1
ATOM 669 N N . GLU A 1 80 ? -11.206 0.942 -11.793 1.00 56.28 80 GLU A N 1
ATOM 670 C CA . GLU A 1 80 ? -11.583 -0.225 -10.983 1.00 56.28 80 GLU A CA 1
ATOM 671 C C . GLU A 1 80 ? -11.534 -1.484 -11.874 1.00 56.28 80 GLU A C 1
ATOM 673 O O . GLU A 1 80 ? -12.020 -1.434 -13.010 1.00 56.28 80 GLU A O 1
ATOM 678 N N . PRO A 1 81 ? -10.898 -2.594 -11.437 1.00 56.31 81 PRO A N 1
ATOM 679 C CA . PRO A 1 81 ? -10.646 -3.721 -12.319 1.00 56.31 81 PRO A CA 1
ATOM 680 C C . PRO A 1 81 ? -11.983 -4.266 -12.826 1.00 56.31 81 PRO A C 1
ATOM 682 O O . PRO A 1 81 ? -12.914 -4.414 -12.026 1.00 56.31 81 PRO A O 1
ATOM 685 N N . PRO A 1 82 ? -12.099 -4.582 -14.130 1.00 51.34 82 PRO A N 1
ATOM 686 C CA . PRO A 1 82 ? -13.346 -5.088 -14.681 1.00 51.34 82 PRO A CA 1
ATOM 687 C C . PRO A 1 82 ? -13.771 -6.327 -13.883 1.00 51.34 82 PRO A C 1
ATOM 689 O O . PRO A 1 82 ? -12.928 -7.197 -13.642 1.00 51.34 82 PRO A O 1
ATOM 692 N N . PRO A 1 83 ? -15.044 -6.424 -13.452 1.00 44.50 83 PRO A N 1
ATOM 693 C CA . PRO A 1 83 ? -15.493 -7.509 -12.593 1.00 44.50 83 PRO A CA 1
ATOM 694 C C . PRO A 1 83 ? -15.190 -8.849 -13.263 1.00 44.50 83 PRO A C 1
ATOM 696 O O . PRO A 1 83 ? -15.676 -9.137 -14.360 1.00 44.50 83 PRO A O 1
ATOM 699 N N . THR A 1 84 ? -14.347 -9.653 -12.611 1.00 46.97 84 THR A N 1
ATOM 700 C CA . THR A 1 84 ? -13.782 -10.888 -13.163 1.00 46.97 84 THR A CA 1
ATOM 701 C C . THR A 1 84 ? -14.879 -11.938 -13.349 1.00 46.97 84 THR A C 1
ATOM 703 O O . THR A 1 84 ? -15.133 -12.751 -12.463 1.00 46.97 84 THR A O 1
ATOM 706 N N . GLY A 1 85 ? -15.582 -11.891 -14.484 1.00 49.81 85 GLY A N 1
ATOM 707 C CA . GLY A 1 85 ? -16.849 -12.613 -14.611 1.00 49.81 85 GLY A CA 1
ATOM 708 C C . GLY A 1 85 ? -17.488 -12.675 -15.998 1.00 49.81 85 GLY A C 1
ATOM 709 O O . GLY A 1 85 ? -18.660 -13.027 -16.078 1.00 49.81 85 GLY A O 1
ATOM 710 N N . VAL A 1 86 ? -16.770 -12.388 -17.092 1.00 36.81 86 VAL A N 1
ATOM 711 C CA . VAL A 1 86 ? -17.295 -12.637 -18.450 1.00 36.81 86 VAL A CA 1
ATOM 712 C C . VAL A 1 86 ? -16.257 -13.351 -19.312 1.00 36.81 86 VAL A C 1
ATOM 714 O O . VAL A 1 86 ? -15.247 -12.775 -19.709 1.00 36.81 86 VAL A O 1
ATOM 717 N N . LYS A 1 87 ? -16.530 -14.618 -19.650 1.00 41.97 87 LYS A N 1
ATOM 718 C CA . LYS A 1 87 ? -15.853 -15.289 -20.767 1.00 41.97 87 LYS A CA 1
ATOM 719 C C . LYS A 1 87 ? -16.253 -14.564 -22.052 1.00 41.97 87 LYS A C 1
ATOM 721 O O . LYS A 1 87 ? -17.428 -14.585 -22.409 1.00 41.97 87 LYS A O 1
ATOM 726 N N . ALA A 1 88 ? -15.294 -13.974 -22.763 1.00 33.81 88 ALA A N 1
ATOM 727 C CA . ALA A 1 88 ? -15.514 -13.389 -24.086 1.00 33.81 88 ALA A CA 1
ATOM 728 C C . ALA A 1 88 ? -15.723 -14.492 -25.147 1.00 33.81 88 ALA A C 1
ATOM 730 O O . ALA A 1 88 ? -14.860 -14.770 -25.975 1.00 33.81 88 ALA A O 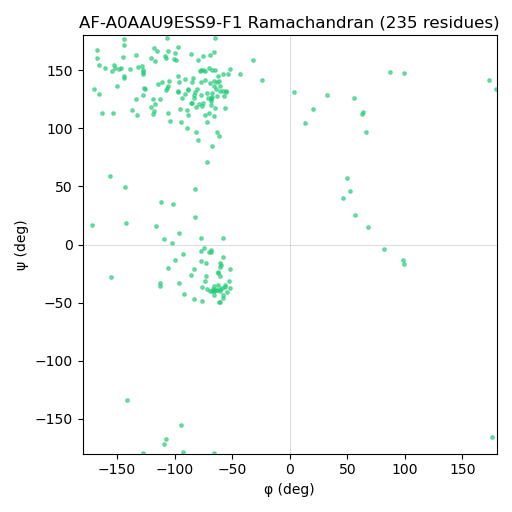1
ATOM 731 N N . GLY A 1 89 ? -16.873 -15.165 -25.081 1.00 32.66 89 GLY A N 1
ATOM 732 C CA . GLY A 1 89 ? -17.323 -16.144 -26.061 1.00 32.66 89 GLY A CA 1
ATOM 733 C C . GLY A 1 89 ? -18.224 -15.495 -27.108 1.00 32.66 89 GLY A C 1
ATOM 734 O O . GLY A 1 89 ? -19.374 -15.200 -26.810 1.00 32.66 89 GLY A O 1
ATOM 735 N N . SER A 1 90 ? -17.678 -15.305 -28.313 1.00 37.59 90 SER A N 1
ATOM 736 C CA . SER A 1 90 ? -18.361 -15.138 -29.611 1.00 37.59 90 SER A CA 1
ATOM 737 C C . SER A 1 90 ? -19.879 -14.860 -29.587 1.00 37.59 90 SER A C 1
ATOM 739 O O . SER A 1 90 ? -20.6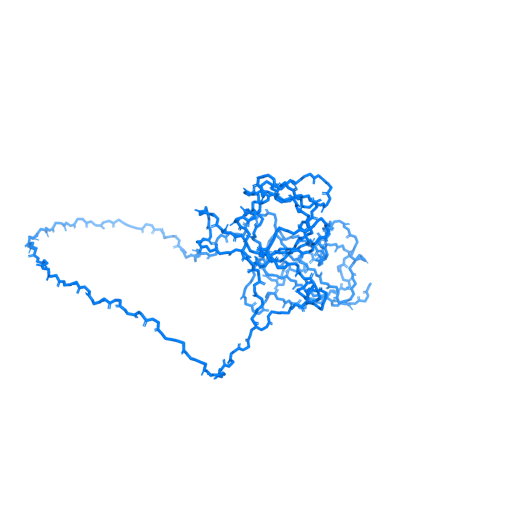97 -15.775 -29.451 1.00 37.59 90 SER A O 1
ATOM 741 N N . THR A 1 91 ? -20.271 -13.608 -29.840 1.00 31.70 91 THR A N 1
ATOM 742 C CA . THR A 1 91 ? -21.654 -13.270 -30.206 1.00 31.70 91 THR A CA 1
ATOM 743 C C . THR A 1 91 ? -21.924 -13.663 -31.659 1.00 31.70 91 THR A C 1
ATOM 745 O O . THR A 1 91 ? -21.234 -13.233 -32.581 1.00 31.70 91 THR A O 1
ATOM 748 N N . LYS A 1 92 ? -22.932 -14.518 -31.847 1.00 33.62 92 LYS A N 1
ATOM 749 C CA . LYS A 1 92 ? -23.262 -15.176 -33.117 1.00 33.62 92 LYS A CA 1
ATOM 750 C C . LYS A 1 92 ? -23.990 -14.255 -34.097 1.00 33.62 92 LYS A C 1
ATOM 752 O O . LYS A 1 92 ? -24.804 -13.424 -33.700 1.00 33.62 92 LYS A O 1
ATOM 757 N N . THR A 1 93 ? -23.781 -14.509 -35.384 1.00 29.67 93 THR A N 1
ATOM 758 C CA . THR A 1 93 ? -24.664 -14.064 -36.467 1.00 29.67 93 THR A CA 1
ATOM 759 C C . THR A 1 93 ? -25.957 -14.895 -36.535 1.00 29.67 93 THR A C 1
ATOM 761 O O . THR A 1 93 ? -26.071 -15.975 -35.957 1.00 29.67 93 THR A O 1
ATOM 764 N N . SER A 1 94 ? -26.946 -14.325 -37.225 1.00 36.47 94 SER A N 1
ATOM 765 C CA . SER A 1 94 ? -28.293 -14.821 -37.556 1.00 36.47 94 SER A CA 1
ATOM 766 C C . SER A 1 94 ? -28.553 -16.344 -37.593 1.00 36.47 94 SER A C 1
ATOM 768 O O . SER A 1 94 ? -27.837 -17.094 -38.251 1.00 36.47 94 SER A O 1
ATOM 770 N N . ASN A 1 95 ? -29.739 -16.770 -37.112 1.00 36.19 95 ASN A N 1
ATOM 771 C CA . ASN A 1 95 ? -30.818 -17.147 -38.047 1.00 36.19 95 ASN A CA 1
ATOM 772 C C . ASN A 1 95 ? -32.234 -17.341 -37.450 1.00 36.19 95 ASN A C 1
ATOM 774 O O . ASN A 1 95 ? -32.454 -17.345 -36.245 1.00 36.19 95 ASN A O 1
ATOM 778 N N . LYS A 1 96 ? -33.194 -17.417 -38.381 1.00 34.59 96 LYS A N 1
ATOM 779 C CA . LYS A 1 96 ? -34.668 -17.299 -38.294 1.00 34.59 96 LYS A CA 1
ATOM 780 C C . LYS A 1 96 ? -35.374 -18.677 -38.284 1.00 34.59 96 LYS A C 1
ATOM 782 O O . LYS A 1 96 ? -34.795 -19.612 -38.826 1.00 34.59 96 LYS A O 1
ATOM 787 N N . ARG A 1 97 ? -36.673 -18.715 -37.887 1.00 36.84 97 ARG A N 1
ATOM 788 C CA . ARG A 1 97 ? -37.708 -19.814 -37.983 1.00 36.84 97 ARG A CA 1
ATOM 789 C C . ARG A 1 97 ? -37.921 -20.631 -36.682 1.00 36.84 97 ARG A C 1
ATOM 791 O O . ARG A 1 97 ? -36.947 -20.847 -35.984 1.00 36.84 97 ARG A O 1
ATOM 798 N N . LYS A 1 98 ? -39.115 -21.161 -36.326 1.00 36.03 98 LYS A N 1
ATOM 799 C CA . LYS A 1 98 ? -40.555 -20.934 -36.682 1.00 36.03 98 LYS A CA 1
ATOM 800 C C . LYS A 1 98 ? -41.445 -21.695 -35.636 1.00 36.03 98 LYS A C 1
ATOM 802 O O . LYS A 1 98 ? -40.918 -22.576 -34.977 1.00 36.03 98 LYS A O 1
ATOM 807 N N . ARG A 1 99 ? -42.737 -21.317 -35.508 1.00 34.41 99 ARG A N 1
ATOM 808 C CA . ARG A 1 99 ? -43.900 -21.860 -34.709 1.00 34.41 99 ARG A CA 1
ATOM 809 C C . ARG A 1 99 ? -43.916 -23.402 -34.472 1.00 34.41 99 ARG A C 1
ATOM 811 O O . ARG A 1 99 ? -43.301 -24.083 -35.282 1.00 34.41 99 ARG A O 1
ATOM 818 N N . SER A 1 100 ? -44.602 -24.017 -33.487 1.00 32.44 100 SER A N 1
ATOM 819 C CA . SER A 1 100 ? -45.984 -23.863 -32.919 1.00 32.44 100 SER A CA 1
ATOM 820 C C . SER A 1 100 ? -46.116 -24.605 -31.540 1.00 32.44 100 SER A C 1
ATOM 822 O O . SER A 1 100 ? -45.213 -25.378 -31.244 1.00 32.44 100 SER A O 1
ATOM 824 N N . PHE A 1 101 ? -47.017 -24.260 -30.586 1.00 29.67 101 PHE A N 1
ATOM 825 C CA . PHE A 1 101 ? -48.382 -24.849 -30.336 1.00 29.67 101 PHE A CA 1
ATOM 826 C C . PHE A 1 101 ? -48.316 -26.395 -30.107 1.00 29.67 101 PHE A C 1
ATOM 828 O O . PHE A 1 101 ? -47.663 -27.043 -30.925 1.00 29.67 101 PHE A O 1
ATOM 835 N N . ASP A 1 102 ? -48.821 -27.059 -29.041 1.00 37.47 102 ASP A N 1
ATOM 836 C CA . ASP A 1 102 ? -49.898 -26.835 -28.018 1.00 37.47 102 ASP A CA 1
ATOM 837 C C . ASP A 1 102 ? -49.507 -27.463 -26.623 1.00 37.47 102 ASP A C 1
ATOM 839 O O . ASP A 1 102 ? -48.540 -28.220 -26.576 1.00 37.47 102 ASP A O 1
ATOM 843 N N . GLU A 1 103 ? -49.939 -27.014 -25.422 1.00 31.09 103 GLU A N 1
ATOM 844 C CA . GLU A 1 103 ? -51.134 -27.285 -24.545 1.00 31.09 103 GLU A CA 1
ATOM 845 C C . GLU A 1 103 ? -51.342 -28.712 -23.944 1.00 31.09 103 GLU A C 1
ATOM 847 O O . GLU A 1 103 ? -51.649 -29.654 -24.667 1.00 31.09 103 GLU A O 1
ATOM 852 N N . ALA A 1 104 ? -51.252 -28.838 -22.600 1.00 32.06 104 ALA A N 1
ATOM 853 C CA . ALA A 1 104 ? -51.947 -29.832 -21.746 1.00 32.06 104 ALA A CA 1
ATOM 854 C C . ALA A 1 104 ? -51.791 -29.504 -20.235 1.00 32.06 104 ALA A C 1
ATOM 856 O O . ALA A 1 104 ? -50.687 -29.223 -19.765 1.00 32.06 104 ALA A O 1
ATOM 857 N N . GLU A 1 105 ? -52.880 -29.566 -19.461 1.00 30.88 105 GLU A N 1
ATOM 858 C CA . GLU A 1 105 ? -52.892 -29.382 -17.997 1.00 30.88 105 GLU A CA 1
ATOM 859 C C . GLU A 1 105 ? -52.413 -30.623 -17.218 1.00 30.88 105 GLU A C 1
ATOM 861 O O . GLU A 1 105 ? -52.752 -31.747 -17.575 1.00 30.88 105 GLU A O 1
ATOM 866 N N . SER A 1 106 ? -51.798 -30.415 -16.046 1.00 29.98 106 SER A N 1
ATOM 867 C CA . SER A 1 106 ? -52.282 -31.036 -14.795 1.00 29.98 106 SER A CA 1
ATOM 868 C C . SER A 1 106 ? -51.648 -30.369 -13.570 1.00 29.98 106 SER A C 1
ATOM 870 O O . SER A 1 106 ? -50.425 -30.243 -13.490 1.00 29.98 106 SER A O 1
ATOM 872 N N . SER A 1 107 ? -52.477 -29.965 -12.608 1.00 32.81 107 SER A N 1
ATOM 873 C CA . SER A 1 107 ? -52.056 -29.392 -11.320 1.00 32.81 107 SER A CA 1
ATOM 874 C C . SER A 1 107 ? -51.983 -30.499 -10.232 1.00 32.81 107 SER A C 1
ATOM 876 O O . SER A 1 107 ? -51.766 -31.659 -10.574 1.00 32.81 107 SER A O 1
ATOM 878 N N . PRO A 1 108 ? -52.107 -30.198 -8.930 1.00 41.34 108 PRO A N 1
ATOM 879 C CA . PRO A 1 108 ? -51.011 -29.970 -7.985 1.00 41.34 108 PRO A CA 1
ATOM 880 C C . PRO A 1 108 ? -50.800 -31.144 -7.008 1.00 41.34 108 PRO A C 1
ATOM 882 O O . PRO A 1 108 ? -51.723 -31.915 -6.803 1.00 41.34 108 PRO A O 1
ATOM 885 N N . HIS A 1 109 ? -49.672 -31.201 -6.278 1.00 27.69 109 HIS A N 1
ATOM 886 C CA . HIS A 1 109 ? -49.645 -31.741 -4.899 1.00 27.69 109 HIS A CA 1
ATOM 887 C C . HIS A 1 109 ? -48.375 -31.344 -4.108 1.00 27.69 109 HIS A C 1
ATOM 889 O O . HIS A 1 109 ? -47.266 -31.789 -4.383 1.00 27.69 109 HIS A O 1
ATOM 895 N N . SER A 1 110 ? -48.569 -30.530 -3.067 1.00 36.03 110 SER A N 1
ATOM 896 C CA . SER A 1 110 ? -47.812 -30.582 -1.792 1.00 36.03 110 SER A CA 1
ATOM 897 C C . SER A 1 110 ? -48.608 -31.486 -0.810 1.00 36.03 110 SER A C 1
ATOM 899 O O . SER A 1 110 ? -49.693 -31.918 -1.222 1.00 36.03 110 SER A O 1
ATOM 901 N N . PRO A 1 111 ? -48.222 -31.745 0.469 1.00 44.72 111 PRO A N 1
ATOM 902 C CA . PRO A 1 111 ? -47.144 -31.172 1.306 1.00 44.72 111 PRO A CA 1
ATOM 903 C C . PRO A 1 111 ? -46.456 -32.273 2.182 1.00 44.72 111 PRO A C 1
ATOM 905 O O . PRO A 1 111 ? -46.309 -33.391 1.697 1.00 44.72 111 PRO A O 1
ATOM 908 N N . PRO A 1 112 ? -46.198 -32.080 3.497 1.00 41.19 112 PRO A N 1
ATOM 909 C CA . PRO A 1 112 ? -45.301 -31.149 4.205 1.00 41.19 112 PRO A CA 1
ATOM 910 C C . PRO A 1 112 ? -44.067 -31.901 4.783 1.00 41.19 112 PRO A C 1
ATOM 912 O O . PRO A 1 112 ? -43.839 -33.051 4.437 1.00 41.19 112 PRO A O 1
ATOM 915 N N . TRP A 1 113 ? -43.274 -31.281 5.672 1.00 29.92 113 TRP A N 1
ATOM 916 C CA . TRP A 1 113 ? -42.989 -31.745 7.058 1.00 29.92 113 TRP A CA 1
ATOM 917 C C . TRP A 1 113 ? -41.902 -30.861 7.709 1.00 29.92 113 TRP A C 1
ATOM 919 O O . TRP A 1 113 ? -40.972 -30.399 7.052 1.00 29.92 113 TRP A O 1
ATOM 929 N N . GLU A 1 114 ? -42.067 -30.580 9.005 1.00 33.41 114 GLU A N 1
ATOM 930 C CA . GLU A 1 114 ? -41.348 -29.541 9.771 1.00 33.41 114 GLU A CA 1
ATOM 931 C C . GLU A 1 114 ? -40.279 -30.119 10.755 1.00 33.41 114 GLU A C 1
ATOM 933 O O . GLU A 1 114 ? -40.096 -31.337 10.801 1.00 33.41 114 GLU A O 1
ATOM 938 N N . PRO A 1 115 ? -39.495 -29.296 11.498 1.00 45.03 115 PRO A N 1
ATOM 939 C CA . PRO A 1 115 ? -38.132 -29.653 11.930 1.00 45.03 115 PRO A CA 1
ATOM 940 C C . PRO A 1 115 ? -37.993 -30.223 13.362 1.00 45.03 115 PRO A C 1
ATOM 942 O O . PRO A 1 115 ? -38.881 -30.058 14.203 1.00 45.03 115 PRO A O 1
ATOM 945 N N . PRO A 1 116 ? -36.805 -30.760 13.722 1.00 34.25 116 PRO A N 1
ATOM 946 C CA . PRO A 1 116 ? -36.424 -31.032 15.105 1.00 34.25 116 PRO A CA 1
ATOM 947 C C . PRO A 1 116 ? -35.565 -29.926 15.757 1.00 34.25 116 PRO A C 1
ATOM 949 O O . PRO A 1 116 ? -34.711 -29.273 15.162 1.00 34.25 116 PRO A O 1
ATOM 952 N N . LYS A 1 117 ? -35.824 -29.751 17.052 1.00 32.25 117 LYS A N 1
ATOM 953 C CA . LYS A 1 117 ? -35.450 -28.642 17.938 1.00 32.25 117 LYS A CA 1
ATOM 954 C C . LYS A 1 117 ? -34.039 -28.757 18.557 1.00 32.25 117 LYS A C 1
ATOM 956 O O . LYS A 1 117 ? -33.680 -29.788 19.104 1.00 32.25 117 LYS A O 1
ATOM 961 N N . ARG A 1 118 ? -33.332 -27.621 18.623 1.00 31.30 118 ARG A N 1
ATOM 962 C CA . ARG A 1 118 ? -32.616 -27.029 19.791 1.00 31.30 118 ARG A CA 1
ATOM 963 C C . ARG A 1 118 ? -32.229 -27.928 21.006 1.00 31.30 118 ARG A C 1
ATOM 965 O O . ARG A 1 118 ? -33.081 -28.203 21.846 1.00 31.30 118 ARG A O 1
ATOM 972 N N . SER A 1 119 ? -30.921 -28.091 21.267 1.00 34.81 119 SER A N 1
ATOM 973 C CA . SER A 1 119 ? -30.320 -28.320 22.614 1.00 34.81 119 SER A CA 1
ATOM 974 C C . SER A 1 119 ? -28.855 -27.824 22.661 1.00 34.81 119 SER A C 1
ATOM 976 O O . SER A 1 119 ? -28.052 -28.217 21.827 1.00 34.81 119 SER A O 1
ATOM 978 N N . LYS A 1 120 ? -28.509 -26.773 23.422 1.00 30.83 120 LYS A N 1
ATOM 979 C CA . LYS A 1 120 ? -27.967 -26.755 24.811 1.00 30.83 120 LYS A CA 1
ATOM 980 C C . LYS A 1 120 ? -26.548 -27.357 25.027 1.00 30.83 120 LYS A C 1
ATOM 982 O O . LYS A 1 120 ? -26.400 -28.546 25.249 1.00 30.83 120 LYS A O 1
ATOM 987 N N . ARG A 1 121 ? -25.562 -26.438 25.042 1.00 29.92 121 ARG A N 1
ATOM 988 C CA . ARG A 1 121 ? -24.250 -26.370 25.747 1.00 29.92 121 ARG A CA 1
ATOM 989 C C . ARG A 1 121 ? -23.789 -27.569 26.603 1.00 29.92 121 ARG A C 1
ATOM 991 O O . ARG A 1 121 ? -24.423 -27.868 27.609 1.00 29.92 121 ARG A O 1
ATOM 998 N N . SER A 1 122 ? -22.543 -27.992 26.374 1.00 27.84 122 SER A N 1
ATOM 999 C CA . SER A 1 122 ? -21.579 -28.345 27.433 1.00 27.84 122 SER A CA 1
ATOM 1000 C C . SER A 1 122 ? -20.157 -27.929 27.027 1.00 27.84 122 SER A C 1
ATOM 1002 O O . SER A 1 122 ? -19.805 -27.948 25.849 1.00 27.84 122 SER A O 1
ATOM 1004 N N . GLU A 1 123 ? -19.352 -27.510 28.000 1.00 28.84 123 GLU A N 1
ATOM 1005 C CA . GLU A 1 123 ? -17.913 -27.268 27.842 1.00 28.84 123 GLU A CA 1
ATOM 1006 C C . GLU A 1 123 ? -17.147 -28.563 28.118 1.00 28.84 123 GLU A C 1
ATOM 1008 O O . GLU A 1 123 ? -17.389 -29.158 29.161 1.00 28.84 123 GLU A O 1
ATOM 1013 N N . GLN A 1 124 ? -16.178 -28.942 27.274 1.00 29.02 124 GLN A N 1
ATOM 1014 C CA . GLN A 1 124 ? -14.872 -29.392 27.774 1.00 29.02 124 GLN A CA 1
ATOM 1015 C C . GLN A 1 124 ? -13.775 -29.330 26.698 1.00 29.02 124 GLN A C 1
ATOM 1017 O O . GLN A 1 124 ? -14.025 -29.406 25.498 1.00 29.02 124 GLN A O 1
ATOM 1022 N N . SER A 1 125 ? -12.548 -29.142 27.168 1.00 28.86 125 SER A N 1
ATOM 1023 C CA . SER A 1 125 ? -11.287 -29.087 26.425 1.00 28.86 125 SER A CA 1
ATOM 1024 C C . SER A 1 125 ? -10.802 -30.452 25.921 1.00 28.86 125 SER A C 1
ATOM 1026 O O . SER A 1 125 ? -10.929 -31.419 26.666 1.00 28.86 125 SER A O 1
ATOM 1028 N N . VAL A 1 126 ? -10.092 -30.493 24.781 1.00 26.86 126 VAL A N 1
ATOM 1029 C CA . VAL A 1 126 ? -8.663 -30.902 24.683 1.00 26.86 126 VAL A CA 1
ATOM 1030 C C . VAL A 1 126 ? -8.159 -30.859 23.222 1.00 26.86 126 VAL A C 1
ATOM 1032 O O . VAL A 1 126 ? -8.827 -31.316 22.306 1.00 26.86 126 VAL A O 1
ATOM 1035 N N . SER A 1 127 ? -6.972 -30.263 23.061 1.00 28.33 127 SER A N 1
ATOM 1036 C CA . SER A 1 127 ? -5.916 -30.407 22.036 1.00 28.33 127 SER A CA 1
ATOM 1037 C C . SER A 1 127 ? -6.184 -30.743 20.551 1.00 28.33 127 SER A C 1
ATOM 1039 O O . SER A 1 127 ? -6.665 -31.809 20.200 1.00 28.33 127 SER A O 1
ATOM 1041 N N . GLN A 1 128 ? -5.575 -29.888 19.712 1.00 33.66 128 GLN A N 1
ATOM 1042 C CA . GLN A 1 128 ? -4.843 -30.190 18.464 1.00 33.66 128 GLN A CA 1
ATOM 1043 C C . GLN A 1 128 ? -5.572 -30.842 17.268 1.00 33.66 128 GLN A C 1
ATOM 1045 O O . GLN A 1 128 ? -5.806 -32.040 17.241 1.00 33.66 128 GLN A O 1
ATOM 1050 N N . ILE A 1 129 ? -5.698 -30.060 16.186 1.00 31.61 129 ILE A N 1
ATOM 1051 C CA . ILE A 1 129 ? -5.140 -30.351 14.845 1.00 31.61 129 ILE A CA 1
ATOM 1052 C C . ILE A 1 129 ? -4.841 -28.995 14.175 1.00 31.61 129 ILE A C 1
ATOM 1054 O O . ILE A 1 129 ? -5.631 -28.057 14.273 1.00 31.61 129 ILE A O 1
ATOM 1058 N N . VAL A 1 130 ? -3.681 -28.879 13.525 1.00 37.31 130 VAL A N 1
ATOM 1059 C CA . VAL A 1 130 ? -3.224 -27.670 12.813 1.00 37.31 130 VAL A CA 1
ATOM 1060 C C . VAL A 1 130 ? -3.676 -27.720 11.350 1.00 37.31 130 VAL A C 1
ATOM 1062 O O . VAL A 1 130 ? -3.588 -28.774 10.723 1.00 37.31 130 VAL A O 1
ATOM 1065 N N . PRO A 1 131 ? -4.072 -26.577 10.768 1.00 29.83 131 PRO A N 1
ATOM 1066 C CA . PRO A 1 131 ? -3.560 -26.250 9.439 1.00 29.83 131 PRO A CA 1
ATOM 1067 C C . PRO A 1 131 ? -2.902 -24.864 9.415 1.00 29.83 131 PRO A C 1
ATOM 1069 O O . PRO A 1 131 ? -3.434 -23.880 9.932 1.00 29.83 131 PRO A O 1
ATOM 1072 N N . ALA A 1 132 ? -1.720 -24.795 8.803 1.00 34.25 132 ALA A N 1
ATOM 1073 C CA . ALA A 1 132 ? -0.934 -23.575 8.707 1.00 34.25 132 ALA A CA 1
ATOM 1074 C C . ALA A 1 132 ? -1.611 -22.545 7.788 1.00 34.25 132 ALA A C 1
ATOM 1076 O O . ALA A 1 132 ? -1.854 -22.817 6.618 1.00 34.25 132 ALA A O 1
ATOM 1077 N N . ASN A 1 133 ? -1.869 -21.350 8.321 1.00 33.12 133 ASN A N 1
ATOM 1078 C CA . ASN A 1 133 ? -2.090 -20.120 7.555 1.00 33.12 133 ASN A CA 1
ATOM 1079 C C . ASN A 1 133 ? -1.767 -18.908 8.443 1.00 33.12 133 ASN A C 1
ATOM 1081 O O . ASN A 1 133 ? -2.607 -18.056 8.736 1.00 33.12 133 ASN A O 1
ATOM 1085 N N . ALA A 1 134 ? -0.519 -18.862 8.916 1.00 32.47 134 ALA A N 1
ATOM 1086 C CA . ALA A 1 134 ? 0.023 -17.679 9.564 1.00 32.47 134 ALA A CA 1
ATOM 1087 C C . ALA A 1 134 ? 0.248 -16.599 8.497 1.00 32.47 134 ALA A C 1
ATOM 1089 O O . ALA A 1 134 ? 1.190 -16.672 7.708 1.00 32.47 134 ALA A O 1
ATOM 1090 N N . PHE A 1 135 ? -0.626 -15.591 8.471 1.00 37.59 135 PHE A N 1
ATOM 1091 C CA . PHE A 1 135 ? -0.338 -14.347 7.764 1.00 37.59 135 PHE A CA 1
ATOM 1092 C C . PHE A 1 135 ? 0.987 -13.785 8.290 1.00 37.59 135 PHE A C 1
ATOM 1094 O O . PHE A 1 135 ? 1.163 -13.679 9.503 1.00 37.59 135 PHE A O 1
ATOM 1101 N N . GLN A 1 136 ? 1.901 -13.408 7.391 1.00 41.66 136 GLN A N 1
ATOM 1102 C CA . GLN A 1 136 ? 3.141 -12.728 7.765 1.00 41.66 136 GLN A CA 1
ATOM 1103 C C . GLN A 1 136 ? 2.812 -11.374 8.403 1.00 41.66 136 GLN A C 1
ATOM 1105 O O . GLN A 1 136 ? 2.567 -10.376 7.724 1.00 41.66 136 GLN A O 1
ATOM 1110 N N . MET A 1 137 ? 2.782 -11.357 9.730 1.00 42.94 137 MET A N 1
ATOM 1111 C CA . MET A 1 137 ? 2.740 -10.149 10.534 1.00 42.94 137 MET A CA 1
ATOM 1112 C C . MET A 1 137 ? 4.192 -9.743 10.764 1.00 42.94 137 MET A C 1
ATOM 1114 O O . MET A 1 137 ? 4.924 -10.456 11.442 1.00 42.94 137 MET A O 1
ATOM 1118 N N . ASN A 1 138 ? 4.617 -8.625 10.171 1.00 49.88 138 ASN A N 1
ATOM 1119 C CA . ASN A 1 138 ? 5.942 -8.053 10.430 1.00 49.88 138 ASN A CA 1
ATOM 1120 C C . ASN A 1 138 ? 6.128 -7.852 11.946 1.00 49.88 138 ASN A C 1
ATOM 1122 O O . ASN A 1 138 ? 5.159 -7.481 12.612 1.00 49.88 138 ASN A O 1
ATOM 1126 N N . ASP A 1 139 ? 7.344 -8.000 12.482 1.00 54.03 139 ASP A N 1
ATOM 1127 C CA . ASP A 1 139 ? 7.601 -7.937 13.936 1.00 54.03 139 ASP A CA 1
ATOM 1128 C C . ASP A 1 139 ? 7.019 -6.679 14.605 1.00 54.03 139 ASP A C 1
ATOM 1130 O O . ASP A 1 139 ? 6.426 -6.745 15.678 1.00 54.03 139 ASP A O 1
ATOM 1134 N N . SER A 1 140 ? 7.075 -5.535 13.914 1.00 56.81 140 SER A N 1
ATOM 1135 C CA . SER A 1 140 ? 6.462 -4.276 14.360 1.00 56.81 140 SER A CA 1
ATOM 1136 C C . SER A 1 140 ? 4.944 -4.375 14.589 1.00 56.81 140 SER A C 1
ATOM 1138 O O . SER A 1 140 ? 4.431 -3.807 15.551 1.00 56.81 140 SER A O 1
ATOM 1140 N N . ALA A 1 141 ? 4.215 -5.127 13.758 1.00 56.31 141 ALA A N 1
ATOM 1141 C CA . ALA A 1 141 ? 2.790 -5.371 13.963 1.00 56.31 141 ALA A CA 1
ATOM 1142 C C . ALA A 1 141 ? 2.550 -6.313 15.152 1.00 56.31 141 ALA A C 1
ATOM 1144 O O . ALA A 1 141 ? 1.622 -6.082 15.923 1.00 56.31 141 ALA A O 1
ATOM 1145 N N . LEU A 1 142 ? 3.388 -7.338 15.340 1.00 60.91 142 LEU A N 1
ATOM 1146 C CA . LEU A 1 142 ? 3.283 -8.248 16.485 1.00 60.91 142 LEU A CA 1
ATOM 1147 C C . LEU A 1 142 ? 3.510 -7.511 17.819 1.00 60.91 142 LEU A C 1
ATOM 1149 O O . LEU A 1 142 ? 2.774 -7.738 18.779 1.00 60.91 142 LEU A O 1
ATOM 1153 N N . GLU A 1 143 ? 4.452 -6.566 17.861 1.00 61.50 143 GLU A N 1
ATOM 1154 C CA . GLU A 1 143 ? 4.652 -5.672 19.009 1.00 61.50 143 GLU A CA 1
ATOM 1155 C C . GLU A 1 143 ? 3.465 -4.718 19.236 1.00 61.50 143 GLU A C 1
ATOM 1157 O O . GLU A 1 143 ? 3.046 -4.527 20.378 1.00 61.50 143 GLU A O 1
ATOM 1162 N N . MET A 1 144 ? 2.840 -4.176 18.181 1.00 65.50 144 MET A N 1
ATOM 1163 C CA . MET A 1 144 ? 1.587 -3.411 18.328 1.00 65.50 144 MET A CA 1
ATOM 1164 C C . MET A 1 144 ? 0.440 -4.271 18.881 1.00 65.50 144 MET A C 1
ATOM 1166 O O . MET A 1 144 ? -0.367 -3.773 19.660 1.00 65.50 144 MET A O 1
ATOM 1170 N N . PHE A 1 145 ? 0.378 -5.561 18.527 1.00 66.19 145 PHE A N 1
ATOM 1171 C CA . PHE A 1 145 ? -0.604 -6.505 19.073 1.00 66.19 145 PHE A CA 1
ATOM 1172 C C . PHE A 1 145 ? -0.390 -6.791 20.567 1.00 66.19 145 PHE A C 1
ATOM 1174 O O . PHE A 1 145 ? -1.369 -6.866 21.306 1.00 66.19 145 PHE A O 1
ATOM 1181 N N . LYS A 1 146 ? 0.862 -6.922 21.031 1.00 64.19 146 LYS A N 1
ATOM 1182 C CA . LYS A 1 146 ? 1.179 -7.122 22.461 1.00 64.19 146 LYS A CA 1
ATOM 1183 C C . LYS A 1 146 ? 0.810 -5.913 23.325 1.00 64.19 146 LYS A C 1
ATOM 1185 O O . LYS A 1 146 ? 0.385 -6.087 24.461 1.00 64.19 146 LYS A O 1
ATOM 1190 N N . ASN A 1 147 ? 0.976 -4.707 22.781 1.00 67.00 147 ASN A N 1
ATOM 1191 C CA . ASN A 1 147 ? 0.775 -3.439 23.489 1.00 67.00 147 ASN A CA 1
ATOM 1192 C C . ASN A 1 147 ? -0.619 -2.815 23.258 1.00 67.00 147 ASN A C 1
ATOM 1194 O O . ASN A 1 147 ? -0.849 -1.661 23.618 1.00 67.00 147 ASN A O 1
ATOM 1198 N N . ALA A 1 148 ? -1.547 -3.551 22.640 1.00 69.44 148 ALA A N 1
ATOM 1199 C CA . ALA A 1 148 ? -2.887 -3.066 22.327 1.00 69.44 148 ALA A CA 1
ATOM 1200 C C . ALA A 1 148 ? -3.761 -2.931 23.587 1.00 69.44 148 ALA A C 1
ATOM 1202 O O . ALA A 1 148 ? -3.909 -3.892 24.346 1.00 69.44 148 ALA A O 1
ATOM 1203 N N . SER A 1 149 ? -4.419 -1.782 23.777 1.00 70.06 149 SER A N 1
ATOM 1204 C CA . SER A 1 149 ? -5.408 -1.627 24.856 1.00 70.06 149 SER A CA 1
ATOM 1205 C C . SER A 1 149 ? -6.652 -2.493 24.578 1.00 70.06 149 SER A C 1
ATOM 1207 O O . SER A 1 149 ? -7.272 -2.324 23.521 1.00 70.06 149 SER A O 1
ATOM 1209 N N . PRO A 1 150 ? -7.070 -3.386 25.502 1.00 73.88 150 PRO A N 1
ATOM 1210 C CA . PRO A 1 150 ? -8.289 -4.181 25.346 1.00 73.88 150 PRO A CA 1
ATOM 1211 C C . PRO A 1 150 ? -9.537 -3.300 25.246 1.00 73.88 150 PRO A C 1
ATOM 1213 O O . PRO A 1 150 ? -9.695 -2.346 26.007 1.00 73.88 150 PRO A O 1
ATOM 1216 N N . LEU A 1 151 ? -10.489 -3.667 24.386 1.00 79.50 151 LEU A N 1
ATOM 1217 C CA . LEU A 1 151 ? -11.706 -2.869 24.142 1.00 79.50 151 LEU A CA 1
ATOM 1218 C C . LEU A 1 151 ? -12.814 -3.108 25.185 1.00 79.50 151 LEU A C 1
ATOM 1220 O O . LEU A 1 151 ? -13.996 -2.907 24.909 1.00 79.50 151 LEU A O 1
ATOM 1224 N N . LYS A 1 152 ? -12.445 -3.570 26.383 1.00 72.62 152 LYS A N 1
ATOM 1225 C CA . LYS A 1 152 ? -13.373 -3.783 27.506 1.00 72.62 152 LYS A CA 1
ATOM 1226 C C . LYS A 1 152 ? -13.757 -2.470 28.180 1.00 72.62 152 LYS A C 1
ATOM 1228 O O . LYS A 1 152 ? -14.907 -2.294 28.570 1.00 72.62 152 LYS A O 1
ATOM 1233 N N . ASP A 1 153 ? -12.794 -1.560 28.267 1.00 79.19 153 ASP A N 1
ATOM 1234 C CA . ASP A 1 153 ? -12.932 -0.244 28.871 1.00 79.19 153 ASP A CA 1
ATOM 1235 C C . ASP A 1 153 ? -12.762 0.852 27.820 1.00 79.19 153 ASP A C 1
ATOM 1237 O O . ASP A 1 153 ? -12.309 0.618 26.698 1.00 79.19 153 ASP A O 1
ATOM 1241 N N . LEU A 1 154 ? -13.134 2.079 28.184 1.00 82.88 154 LEU A N 1
ATOM 1242 C CA . LEU A 1 154 ? -12.856 3.229 27.333 1.00 82.88 154 LEU A CA 1
ATOM 1243 C C . LEU A 1 154 ? -11.329 3.447 27.303 1.00 82.88 154 LEU A C 1
ATOM 1245 O O . LEU A 1 154 ? -10.738 3.550 28.382 1.00 82.88 154 LEU A O 1
ATOM 1249 N N . PRO A 1 155 ? -10.694 3.534 26.120 1.00 87.06 155 PRO A N 1
ATOM 1250 C CA . PRO A 1 155 ? -9.243 3.674 26.016 1.00 87.06 155 PRO A CA 1
ATOM 1251 C C . PRO A 1 155 ? -8.754 5.016 26.583 1.00 87.06 155 PRO A C 1
ATOM 1253 O O . PRO A 1 155 ? -9.536 5.848 27.056 1.00 87.06 155 PRO A O 1
ATOM 1256 N N . LYS A 1 156 ? -7.446 5.263 26.531 1.00 87.62 156 LYS A N 1
ATOM 1257 C CA . LYS A 1 156 ? -6.856 6.584 26.793 1.00 87.62 156 LYS A CA 1
ATOM 1258 C C . LYS A 1 156 ? -6.357 7.222 25.496 1.00 87.62 156 LYS A C 1
ATOM 1260 O O . LYS A 1 156 ? -6.138 6.567 24.481 1.00 87.62 156 LYS A O 1
ATOM 1265 N N . LYS A 1 157 ? -6.181 8.546 25.525 1.00 88.31 157 LYS A N 1
ATOM 1266 C CA . LYS A 1 157 ? -5.503 9.269 24.442 1.00 88.31 157 LYS A CA 1
ATOM 1267 C C . LYS A 1 157 ? -4.051 8.786 24.364 1.00 88.31 157 LYS A C 1
ATOM 1269 O O . LYS A 1 157 ? -3.358 8.822 25.375 1.00 88.31 157 LYS A O 1
ATOM 1274 N N . GLY A 1 158 ? -3.615 8.389 23.172 1.00 85.81 158 GLY A N 1
ATOM 1275 C CA . GLY A 1 158 ? -2.310 7.774 22.915 1.00 85.81 158 GLY A CA 1
ATOM 1276 C C . GLY A 1 158 ? -2.348 6.247 22.804 1.00 85.81 158 GLY A C 1
ATOM 1277 O O . GLY A 1 158 ? -1.420 5.675 22.240 1.00 85.81 158 GLY A O 1
ATOM 1278 N N . ASP A 1 159 ? -3.417 5.586 23.261 1.00 88.19 159 ASP A N 1
ATOM 1279 C CA . ASP A 1 159 ? -3.525 4.127 23.181 1.00 88.19 159 ASP A CA 1
ATOM 1280 C C . ASP A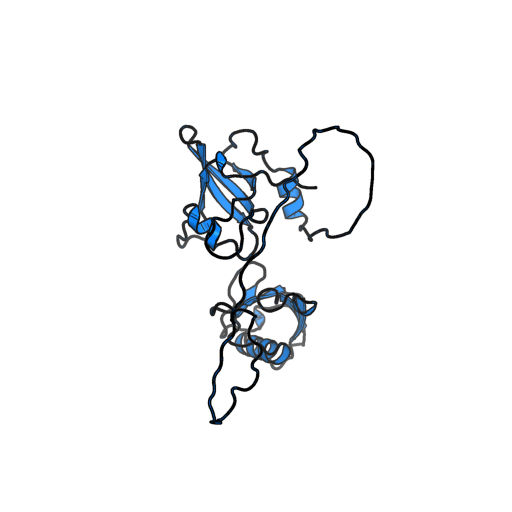 1 159 ? -3.596 3.652 21.725 1.00 88.19 159 ASP A C 1
ATOM 1282 O O . ASP A 1 159 ? -4.350 4.196 20.910 1.00 88.19 159 ASP A O 1
ATOM 1286 N N . THR A 1 160 ? -2.858 2.586 21.417 1.00 88.94 160 THR A N 1
ATOM 1287 C CA . THR A 1 160 ? -2.988 1.859 20.150 1.00 88.94 160 THR A CA 1
ATOM 1288 C C . THR A 1 160 ? -4.102 0.827 20.290 1.00 88.94 160 THR A C 1
ATOM 1290 O O . THR A 1 160 ? -4.040 -0.036 21.168 1.00 88.94 160 THR A O 1
ATOM 1293 N N . LEU A 1 161 ? -5.131 0.910 19.442 1.00 89.38 161 LEU A N 1
ATOM 1294 C CA . LEU A 1 161 ? -6.251 -0.034 19.442 1.00 89.38 161 LEU A CA 1
ATOM 1295 C C . LEU A 1 161 ? -6.231 -0.891 18.186 1.00 89.38 161 LEU A C 1
ATOM 1297 O O . LEU A 1 161 ? -6.014 -0.390 17.078 1.00 89.38 161 LEU A O 1
ATOM 1301 N N . LEU A 1 162 ? -6.539 -2.173 18.372 1.00 90.00 162 LEU A N 1
ATOM 1302 C CA . LEU A 1 162 ? -6.692 -3.142 17.299 1.00 90.00 162 LEU A CA 1
ATOM 1303 C C . LEU A 1 162 ? -8.124 -3.672 17.285 1.00 90.00 162 LEU A C 1
ATOM 1305 O O . LEU A 1 162 ? -8.588 -4.329 18.221 1.00 90.00 162 LEU A O 1
ATOM 1309 N N . PHE A 1 163 ? -8.843 -3.372 16.209 1.00 90.44 163 PHE A N 1
ATOM 1310 C CA . PHE A 1 163 ? -10.282 -3.601 16.129 1.00 90.44 163 PHE A CA 1
ATOM 1311 C C . PHE A 1 163 ? -10.732 -4.030 14.735 1.00 90.44 163 PHE A C 1
ATOM 1313 O O . PHE A 1 163 ? -9.980 -4.029 13.762 1.00 90.44 163 PHE A O 1
ATOM 1320 N N . LYS A 1 164 ? -11.998 -4.421 14.645 1.00 90.62 164 LYS A N 1
ATOM 1321 C CA . LYS A 1 164 ? -12.732 -4.684 13.412 1.00 90.62 164 LYS A CA 1
ATOM 1322 C C . LYS A 1 164 ? -14.022 -3.874 13.438 1.00 90.62 164 LYS A C 1
ATOM 1324 O O . LYS A 1 164 ? -14.599 -3.668 14.502 1.00 90.62 164 LYS A O 1
ATOM 1329 N N . LEU A 1 165 ? -14.484 -3.457 12.267 1.00 89.50 165 LEU A N 1
ATOM 1330 C CA . LEU A 1 165 ? -15.781 -2.809 12.073 1.00 89.50 165 LEU A CA 1
ATOM 1331 C C . LEU A 1 165 ? -16.738 -3.767 11.363 1.00 89.50 165 LEU A C 1
ATOM 1333 O O . LEU A 1 165 ? -16.316 -4.749 10.741 1.00 89.50 165 LEU A O 1
ATOM 1337 N N . ARG A 1 166 ? -18.039 -3.482 11.426 1.00 84.62 166 ARG A N 1
ATOM 1338 C CA . ARG A 1 166 ? -19.040 -4.199 10.626 1.00 84.62 166 ARG A CA 1
ATOM 1339 C C . ARG A 1 166 ? -19.056 -3.632 9.207 1.00 84.62 166 ARG A C 1
ATOM 1341 O O . ARG A 1 166 ? -19.114 -2.423 9.021 1.00 84.62 166 ARG A O 1
ATOM 1348 N N . LYS A 1 167 ? -19.053 -4.505 8.200 1.00 80.94 167 LYS A N 1
ATOM 1349 C CA . LYS A 1 167 ? -19.307 -4.116 6.808 1.00 80.94 167 LYS A CA 1
ATOM 1350 C C . LYS A 1 167 ? -20.798 -3.821 6.650 1.00 80.94 167 LYS A C 1
ATOM 1352 O O . LYS A 1 167 ? -21.611 -4.745 6.739 1.00 80.94 167 LYS A O 1
ATOM 1357 N N . ILE A 1 168 ? -21.164 -2.558 6.431 1.00 68.31 168 ILE A N 1
ATOM 1358 C CA . ILE A 1 168 ? -22.553 -2.187 6.133 1.00 68.31 168 ILE A CA 1
ATOM 1359 C C . ILE A 1 168 ? -22.874 -2.582 4.677 1.00 68.31 168 ILE A C 1
ATOM 1361 O O . ILE A 1 168 ? -21.992 -2.721 3.828 1.00 68.31 168 ILE A O 1
ATOM 1365 N N . LYS A 1 169 ? -24.143 -2.902 4.423 1.00 52.62 169 LYS A N 1
ATOM 1366 C CA . LYS A 1 169 ? -24.606 -3.887 3.429 1.00 52.62 169 LYS A CA 1
ATOM 1367 C C . LYS A 1 169 ? -24.694 -3.363 1.977 1.00 52.62 169 LYS A C 1
ATOM 1369 O O . LYS A 1 169 ? -25.716 -3.584 1.337 1.00 52.62 169 LYS A O 1
ATOM 1374 N N . SER A 1 170 ? -23.669 -2.674 1.459 1.00 49.88 170 SER A N 1
ATOM 1375 C CA . SER A 1 170 ? -23.746 -1.978 0.156 1.00 49.88 170 SER A CA 1
ATOM 1376 C C . SER A 1 170 ? -23.007 -2.601 -1.043 1.00 49.88 170 SER A C 1
ATOM 1378 O O . SER A 1 170 ? -23.393 -2.270 -2.159 1.00 49.88 170 SER A O 1
ATOM 1380 N N . SER A 1 171 ? -22.007 -3.493 -0.897 1.00 49.72 171 SER A N 1
ATOM 1381 C CA . SER A 1 171 ? -21.359 -4.082 -2.101 1.00 49.72 171 SER A CA 1
ATOM 1382 C C . SER A 1 171 ? -20.659 -5.452 -2.010 1.00 49.72 171 SER A C 1
ATOM 1384 O O . SER A 1 171 ? -20.608 -6.134 -3.027 1.00 49.72 171 SER A O 1
ATOM 1386 N N . LEU A 1 172 ? -20.119 -5.908 -0.866 1.00 50.12 172 LEU A N 1
ATOM 1387 C CA . LEU A 1 172 ? -19.269 -7.128 -0.838 1.00 50.12 172 LEU A CA 1
ATOM 1388 C C . LEU A 1 172 ? -19.438 -8.021 0.412 1.00 50.12 172 LEU A C 1
ATOM 1390 O O . LEU A 1 172 ? -18.475 -8.450 1.054 1.00 50.12 172 LEU A O 1
ATOM 1394 N N . GLY A 1 173 ? -20.699 -8.328 0.727 1.00 53.22 173 GLY A N 1
ATOM 1395 C CA . GLY A 1 173 ? -21.092 -9.327 1.726 1.00 53.22 173 GLY A CA 1
ATOM 1396 C C . GLY A 1 173 ? -21.186 -8.809 3.167 1.00 53.22 173 GLY A C 1
ATOM 1397 O O . GLY A 1 173 ? -20.450 -7.920 3.596 1.00 53.22 173 GLY A O 1
ATOM 1398 N N . SER A 1 174 ? -22.105 -9.394 3.939 1.00 57.78 174 SER A N 1
ATOM 1399 C CA . SER A 1 174 ? -22.232 -9.148 5.379 1.00 57.78 174 SER A CA 1
ATOM 1400 C C . SER A 1 174 ? -21.063 -9.774 6.136 1.00 57.78 174 SER A C 1
ATOM 1402 O O . SER A 1 174 ? -20.831 -10.977 6.021 1.00 57.78 174 SER A O 1
ATOM 1404 N N . GLY A 1 175 ? -20.354 -8.996 6.951 1.00 76.94 175 GLY A N 1
ATOM 1405 C CA . GLY A 1 175 ? -19.242 -9.518 7.742 1.00 76.94 175 GLY A CA 1
ATOM 1406 C C . GLY A 1 175 ? -18.496 -8.442 8.519 1.00 76.94 175 GLY A C 1
ATOM 1407 O O . GLY A 1 175 ? -18.971 -7.316 8.663 1.00 76.94 175 GLY A O 1
ATOM 1408 N N . LEU A 1 176 ? -17.311 -8.799 9.008 1.00 81.62 176 LEU A N 1
ATOM 1409 C CA . LEU A 1 176 ? -16.383 -7.872 9.654 1.00 81.62 176 LEU A CA 1
ATOM 1410 C C . LEU A 1 176 ? -15.293 -7.421 8.677 1.00 81.62 176 LEU A C 1
ATOM 1412 O O . LEU A 1 176 ? -15.005 -8.100 7.686 1.00 81.62 176 LEU A O 1
ATOM 1416 N N . THR A 1 177 ? -14.662 -6.284 8.957 1.00 86.19 177 THR A N 1
ATOM 1417 C CA . THR A 1 177 ? -13.378 -5.927 8.343 1.00 86.19 177 THR A CA 1
ATOM 1418 C C . THR A 1 177 ? -12.275 -6.892 8.800 1.00 86.19 177 THR A C 1
ATOM 1420 O O . THR A 1 177 ? -12.416 -7.612 9.795 1.00 86.19 177 THR A O 1
ATOM 1423 N N . GLY A 1 178 ? -11.133 -6.881 8.105 1.00 85.00 178 GLY A N 1
ATOM 1424 C CA . GLY A 1 178 ? -9.884 -7.328 8.728 1.00 85.00 178 GLY A CA 1
ATOM 1425 C C . GLY A 1 178 ? -9.481 -6.393 9.878 1.00 85.00 178 GLY A C 1
ATOM 1426 O O . GLY A 1 178 ? -10.173 -5.408 10.154 1.00 85.00 178 GLY A O 1
ATOM 1427 N N . VAL A 1 179 ? -8.385 -6.721 10.564 1.00 88.12 179 VAL A N 1
ATOM 1428 C CA . VAL A 1 179 ? -7.909 -5.932 11.711 1.00 88.12 179 VAL A CA 1
ATOM 1429 C C . VAL A 1 179 ? -7.429 -4.558 11.247 1.00 88.12 179 VAL A C 1
ATOM 1431 O O . VAL A 1 179 ? -6.659 -4.458 10.297 1.00 88.12 179 VAL A O 1
ATOM 1434 N N . ILE A 1 180 ? -7.909 -3.523 11.924 1.00 89.56 180 ILE A N 1
ATOM 1435 C CA . ILE A 1 180 ? -7.520 -2.125 11.773 1.00 89.56 180 ILE A CA 1
ATOM 1436 C C . ILE A 1 180 ? -6.687 -1.761 12.999 1.00 89.56 180 ILE A C 1
ATOM 1438 O O . ILE A 1 180 ? -7.092 -2.077 14.120 1.00 89.56 180 ILE A O 1
ATOM 1442 N N . THR A 1 181 ? -5.566 -1.080 12.782 1.00 89.88 181 THR A N 1
ATOM 1443 C CA . THR A 1 181 ? -4.702 -0.544 13.837 1.00 89.88 181 THR A CA 1
ATOM 1444 C C . THR A 1 181 ? -4.756 0.977 13.788 1.00 89.88 181 THR A C 1
ATOM 1446 O O . THR A 1 181 ? -4.482 1.575 12.745 1.00 89.88 181 THR A O 1
ATOM 1449 N N . ALA A 1 182 ? -5.095 1.619 14.905 1.00 91.12 182 ALA A N 1
ATOM 1450 C CA . ALA A 1 182 ? -5.180 3.076 14.987 1.00 91.12 182 ALA A CA 1
ATOM 1451 C C . ALA A 1 182 ? -4.819 3.597 16.386 1.00 91.12 182 ALA A C 1
ATOM 1453 O O . ALA A 1 182 ? -5.048 2.914 17.385 1.00 91.12 182 ALA A O 1
ATOM 1454 N N . ILE A 1 183 ? -4.295 4.822 16.458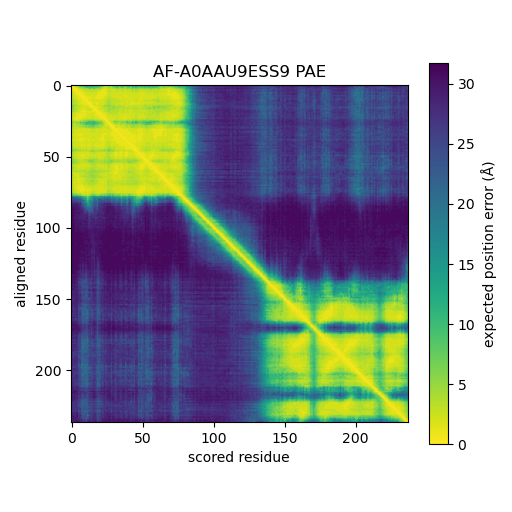 1.00 89.75 183 ILE A N 1
ATOM 1455 C CA . ILE A 1 183 ? -4.014 5.521 17.720 1.00 89.75 183 ILE A CA 1
ATOM 1456 C C . ILE A 1 183 ? -5.236 6.343 18.113 1.00 89.75 183 ILE A C 1
ATOM 1458 O O . ILE A 1 183 ? -5.738 7.141 17.322 1.00 89.75 183 ILE A O 1
ATOM 1462 N N . CYS A 1 184 ? -5.692 6.191 19.352 1.00 90.81 184 CYS A N 1
ATOM 1463 C CA . CYS A 1 184 ? -6.765 6.993 19.919 1.00 90.81 184 CYS A CA 1
ATOM 1464 C C . CYS A 1 184 ? -6.301 8.444 20.163 1.00 90.81 184 CYS A C 1
ATOM 1466 O O . CYS A 1 184 ? -5.478 8.702 21.043 1.00 90.81 184 CYS A O 1
ATOM 1468 N N . THR A 1 185 ? -6.850 9.416 19.428 1.00 90.62 185 THR A N 1
ATOM 1469 C CA . THR A 1 185 ? -6.466 10.838 19.531 1.00 90.62 185 THR A CA 1
ATOM 1470 C C . THR A 1 185 ? -7.388 11.650 20.438 1.00 90.62 185 THR A C 1
ATOM 1472 O O . THR A 1 185 ? -6.920 12.563 21.128 1.00 90.62 185 THR A O 1
ATOM 1475 N N . TYR A 1 186 ? -8.677 11.309 20.492 1.00 91.19 186 TYR A N 1
ATOM 1476 C CA . TYR A 1 186 ? -9.669 11.971 21.341 1.00 91.19 186 TYR A CA 1
ATOM 1477 C C . TYR A 1 186 ? -10.812 11.025 21.732 1.00 91.19 186 TYR A C 1
ATOM 1479 O O . TYR A 1 186 ? -11.146 10.095 21.004 1.00 91.19 186 TYR A O 1
ATOM 1487 N N . ILE A 1 187 ? -11.427 11.271 22.894 1.00 91.25 187 ILE A N 1
ATOM 1488 C CA . ILE A 1 187 ? -12.513 10.450 23.437 1.00 91.25 187 ILE A CA 1
ATOM 1489 C C . ILE A 1 187 ? -13.607 11.346 24.006 1.00 91.25 187 ILE A C 1
ATOM 1491 O O . ILE A 1 187 ? -13.425 12.007 25.032 1.00 91.25 187 ILE A O 1
ATOM 1495 N N . ASN A 1 188 ? -14.791 11.282 23.407 1.00 89.94 188 ASN A N 1
ATOM 1496 C CA . ASN A 1 188 ? -15.988 11.872 23.978 1.00 89.94 188 ASN A CA 1
ATOM 1497 C C . ASN A 1 188 ? -16.580 10.916 25.026 1.00 89.94 188 ASN A C 1
ATOM 1499 O O . ASN A 1 188 ? -17.330 9.990 24.713 1.00 89.94 188 ASN A O 1
ATOM 1503 N N . ARG A 1 189 ? -16.263 11.150 26.306 1.00 88.38 189 ARG A N 1
ATOM 1504 C CA . ARG A 1 189 ? -16.742 10.309 27.420 1.00 88.38 189 ARG A CA 1
ATOM 1505 C C . ARG A 1 189 ? -18.273 10.263 27.553 1.00 88.38 189 ARG A C 1
ATOM 1507 O O . ARG A 1 189 ? -18.779 9.257 28.052 1.00 88.38 189 ARG A O 1
ATOM 1514 N N . ARG A 1 190 ? -18.988 11.307 27.105 1.00 89.50 190 ARG A N 1
ATOM 1515 C CA . ARG A 1 190 ? -20.460 11.417 27.160 1.00 89.50 190 ARG A CA 1
ATOM 1516 C C . ARG A 1 190 ? -21.133 10.567 26.084 1.00 89.50 190 ARG A C 1
ATOM 1518 O O . ARG A 1 190 ? -22.060 9.833 26.398 1.00 89.50 190 ARG A O 1
ATOM 1525 N N . THR A 1 191 ? -20.679 10.656 24.833 1.00 89.69 191 THR A N 1
ATOM 1526 C CA . THR A 1 191 ? -21.286 9.925 23.701 1.00 89.69 191 THR A CA 1
ATOM 1527 C C . THR A 1 191 ? -20.637 8.568 23.425 1.00 89.69 191 THR A C 1
ATOM 1529 O O . THR A 1 191 ? -21.142 7.816 22.595 1.00 89.69 191 THR A O 1
ATOM 1532 N N . LYS A 1 192 ? -19.519 8.259 24.100 1.00 90.69 192 LYS A N 1
ATOM 1533 C CA . LYS A 1 192 ? -18.661 7.086 23.850 1.00 90.69 192 LYS A CA 1
ATOM 1534 C C . LYS A 1 192 ? -18.140 7.021 22.403 1.00 90.69 192 LYS A C 1
ATOM 1536 O O . LYS A 1 192 ? -17.826 5.941 21.909 1.00 90.69 192 LYS A O 1
ATOM 1541 N N . ALA A 1 193 ? -18.044 8.172 21.736 1.00 90.50 193 ALA A N 1
ATOM 1542 C CA . ALA A 1 193 ? -17.370 8.317 20.450 1.00 90.50 193 ALA A CA 1
ATOM 1543 C C . ALA A 1 193 ? -15.863 8.525 20.654 1.00 90.50 193 ALA A C 1
ATOM 1545 O O . ALA A 1 19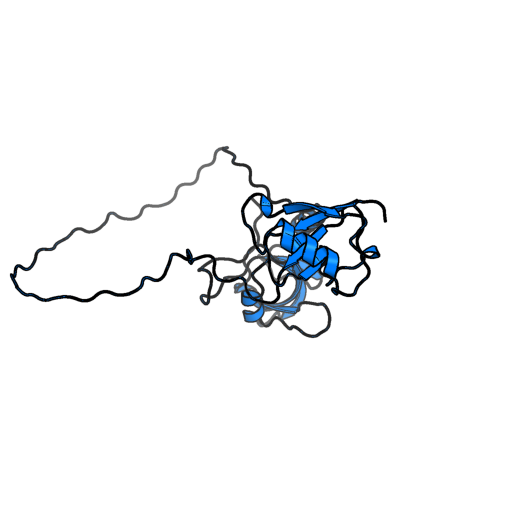3 ? -15.442 9.199 21.598 1.00 90.50 193 ALA A O 1
ATOM 1546 N N . ILE A 1 194 ? -15.067 7.946 19.764 1.00 91.62 194 ILE A N 1
ATOM 1547 C CA . ILE A 1 194 ? -13.607 7.946 19.793 1.00 91.62 194 ILE A CA 1
ATOM 1548 C C . ILE A 1 194 ? -13.124 8.442 18.430 1.00 91.62 194 ILE A C 1
ATOM 1550 O O . ILE A 1 194 ? -13.556 7.921 17.401 1.00 91.62 194 ILE A O 1
ATOM 1554 N N . SER A 1 195 ? -12.238 9.436 18.436 1.00 91.19 195 SER A N 1
ATOM 1555 C CA . SER A 1 195 ? -11.500 9.879 17.251 1.00 91.19 195 SER A CA 1
ATOM 1556 C C . SER A 1 195 ? -10.128 9.216 17.235 1.00 91.19 195 SER A C 1
ATOM 1558 O O . SER A 1 195 ? -9.486 9.074 18.283 1.00 91.19 195 SER A O 1
ATOM 1560 N N . MET A 1 196 ? -9.684 8.797 16.055 1.00 92.25 196 MET A N 1
ATOM 1561 C CA . MET A 1 196 ? -8.513 7.945 15.893 1.00 92.25 196 MET A CA 1
ATOM 1562 C C . MET A 1 196 ? -7.721 8.294 14.639 1.00 92.25 196 MET A C 1
ATOM 1564 O O . MET A 1 196 ? -8.321 8.529 13.597 1.00 92.25 196 MET A O 1
ATOM 1568 N N . ASN A 1 197 ? -6.393 8.214 14.709 1.00 89.69 197 ASN A N 1
ATOM 1569 C CA . ASN A 1 197 ? -5.536 8.254 13.523 1.00 89.69 197 ASN A CA 1
ATOM 1570 C C . ASN A 1 197 ? -5.219 6.818 13.101 1.00 89.69 197 ASN A C 1
ATOM 1572 O O . ASN A 1 197 ? -4.595 6.069 13.859 1.00 89.69 197 ASN A O 1
ATOM 1576 N N . VAL A 1 198 ? -5.668 6.419 11.911 1.00 89.19 198 VAL A N 1
ATOM 1577 C CA . VAL A 1 198 ? -5.490 5.052 11.407 1.00 89.19 198 VAL A CA 1
ATOM 1578 C C . VAL A 1 198 ? -4.052 4.850 10.929 1.00 89.19 198 VAL A C 1
ATOM 1580 O O . VAL A 1 198 ? -3.606 5.518 10.003 1.00 89.19 198 VAL A O 1
ATOM 1583 N N . ILE A 1 199 ? -3.338 3.904 11.546 1.00 87.50 199 ILE A N 1
ATOM 1584 C CA . ILE A 1 199 ? -1.966 3.525 11.172 1.00 87.50 199 ILE A CA 1
ATOM 1585 C C . ILE A 1 199 ? -1.994 2.535 10.007 1.00 87.50 199 ILE A C 1
ATOM 1587 O O . ILE A 1 199 ? -1.226 2.650 9.055 1.00 87.50 199 ILE A O 1
ATOM 1591 N N . SER A 1 200 ? -2.852 1.516 10.095 1.00 84.81 200 SER A N 1
ATOM 1592 C CA . SER A 1 200 ? -2.941 0.476 9.073 1.00 84.81 200 SER A CA 1
ATOM 1593 C C . SER A 1 200 ? -4.315 -0.183 9.033 1.00 84.81 200 SER A C 1
ATOM 1595 O O . SER A 1 200 ? -5.031 -0.289 10.030 1.00 84.81 200 SER A O 1
ATOM 1597 N N . PHE A 1 201 ? -4.693 -0.620 7.836 1.00 87.12 201 PHE A N 1
ATOM 1598 C CA . PHE A 1 201 ? -5.938 -1.326 7.572 1.00 87.12 201 PHE A CA 1
ATOM 1599 C C . PHE A 1 201 ? -5.779 -2.242 6.348 1.00 87.12 201 PHE A C 1
ATOM 1601 O O . PHE A 1 201 ? -4.934 -1.982 5.487 1.00 87.12 201 PHE A O 1
ATOM 1608 N N . PRO A 1 202 ? -6.566 -3.327 6.241 1.00 80.81 202 PRO A N 1
ATOM 1609 C CA . PRO A 1 202 ? -6.507 -4.229 5.096 1.00 80.81 202 PRO A CA 1
ATOM 1610 C C . PRO A 1 202 ? -6.936 -3.532 3.792 1.00 80.81 202 PRO A C 1
ATOM 1612 O O . PRO A 1 202 ? -7.822 -2.670 3.811 1.00 80.81 202 PRO A O 1
ATOM 1615 N N . PRO A 1 203 ? -6.404 -3.953 2.630 1.00 70.75 203 PRO A N 1
ATOM 1616 C CA . PRO A 1 203 ? -6.899 -3.495 1.338 1.00 70.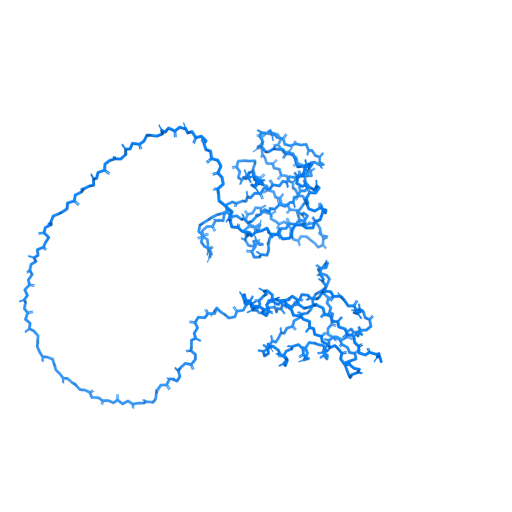75 203 PRO A CA 1
ATOM 1617 C C . PRO A 1 203 ? -8.419 -3.676 1.203 1.00 70.75 203 PRO A C 1
ATOM 1619 O O . PRO A 1 203 ? -9.008 -4.605 1.758 1.00 70.75 203 PRO A O 1
ATOM 1622 N N . ARG A 1 204 ? -9.052 -2.807 0.405 1.00 72.69 204 ARG A N 1
ATOM 1623 C CA . ARG A 1 204 ? -10.487 -2.860 0.055 1.00 72.69 204 ARG A CA 1
ATOM 1624 C C . ARG A 1 204 ? -11.486 -2.574 1.200 1.00 72.69 204 ARG A C 1
ATOM 1626 O O . ARG A 1 204 ? -12.673 -2.811 1.006 1.00 72.69 204 ARG A O 1
ATOM 1633 N N . ILE A 1 205 ? -11.072 -2.012 2.349 1.00 77.06 205 ILE A N 1
ATOM 1634 C CA . ILE A 1 205 ? -12.026 -1.522 3.381 1.00 77.06 205 ILE A CA 1
ATOM 1635 C C . ILE A 1 205 ? -12.232 0.003 3.426 1.00 77.06 205 ILE A C 1
ATOM 1637 O O . ILE A 1 205 ? -13.012 0.469 4.252 1.00 77.06 205 ILE A O 1
ATOM 1641 N N . ARG A 1 206 ? -11.594 0.792 2.547 1.00 76.69 206 ARG A N 1
ATOM 1642 C CA . ARG A 1 206 ? -11.722 2.269 2.532 1.00 76.69 206 ARG A CA 1
ATOM 1643 C C . ARG A 1 206 ? -13.185 2.731 2.442 1.00 76.69 206 ARG A C 1
ATOM 1645 O O . ARG A 1 206 ? -13.591 3.598 3.202 1.00 76.69 206 ARG A O 1
ATOM 1652 N N . GLY A 1 207 ? -13.997 2.060 1.619 1.00 73.75 207 GLY A N 1
ATOM 1653 C CA . GLY A 1 207 ? -15.443 2.309 1.504 1.00 73.75 207 GLY A CA 1
ATOM 1654 C C . GLY A 1 207 ? -16.294 1.877 2.711 1.00 73.75 207 GLY A C 1
ATOM 1655 O O . GLY A 1 207 ? -17.489 2.153 2.727 1.00 73.75 207 GLY A O 1
ATOM 1656 N N . VAL A 1 208 ? -15.708 1.192 3.703 1.00 79.12 208 VAL A N 1
ATOM 1657 C CA . VAL A 1 208 ? -16.307 0.979 5.035 1.00 79.12 208 VAL A CA 1
ATOM 1658 C C . VAL A 1 208 ? -15.860 2.093 5.978 1.00 79.12 208 VAL A C 1
ATOM 1660 O O . VAL A 1 208 ? -16.687 2.635 6.696 1.00 79.12 208 VAL A O 1
ATOM 1663 N N . LEU A 1 209 ? -14.579 2.479 5.951 1.00 81.06 209 LEU A N 1
ATOM 1664 C CA . LEU A 1 209 ? -14.050 3.571 6.781 1.00 81.06 209 LEU A CA 1
ATOM 1665 C C . LEU A 1 209 ? -14.733 4.916 6.481 1.00 81.06 209 LEU A C 1
ATOM 1667 O O . LEU A 1 209 ? -15.065 5.642 7.412 1.00 81.06 209 LEU A O 1
ATOM 1671 N N . SER A 1 210 ? -15.040 5.209 5.214 1.00 77.25 210 SER A N 1
ATOM 1672 C CA . SER A 1 210 ? -15.781 6.418 4.818 1.00 77.25 210 SER A CA 1
ATOM 1673 C C . SER A 1 210 ? -17.190 6.521 5.423 1.00 77.25 210 SER A C 1
ATOM 1675 O O . SER A 1 210 ? -17.730 7.618 5.523 1.00 77.25 210 SER A O 1
ATOM 1677 N N . GLN A 1 211 ? -17.775 5.410 5.885 1.00 78.88 211 GLN A N 1
ATOM 1678 C CA . GLN A 1 211 ? -19.080 5.380 6.564 1.00 78.88 211 GLN A CA 1
ATOM 1679 C C . GLN A 1 211 ? -18.990 5.864 8.025 1.00 78.88 211 GLN A C 1
ATOM 1681 O O . GLN A 1 211 ? -20.012 6.159 8.639 1.00 78.88 211 GLN A O 1
ATOM 1686 N N . TYR A 1 212 ? -17.773 5.960 8.568 1.00 75.69 212 TYR A N 1
ATOM 1687 C CA . TYR A 1 212 ? -17.448 6.390 9.932 1.00 75.69 212 TYR A CA 1
ATOM 1688 C C . TYR A 1 212 ? -16.713 7.744 9.936 1.00 75.69 212 TYR A C 1
ATOM 1690 O O . TYR A 1 212 ? -15.791 7.968 10.724 1.00 75.69 212 TYR A O 1
ATOM 1698 N N . SER A 1 213 ? -17.108 8.631 9.016 1.00 69.00 213 SER A N 1
ATOM 1699 C CA . SER A 1 213 ? -16.534 9.970 8.833 1.00 69.00 213 SER A CA 1
ATOM 1700 C C . SER A 1 213 ? -15.005 9.953 8.742 1.00 69.00 213 SER A C 1
ATOM 1702 O O . SER A 1 213 ? -14.323 10.596 9.538 1.00 69.00 213 SER A O 1
ATOM 1704 N N . LEU A 1 214 ? -14.479 9.188 7.778 1.00 67.38 214 LEU A N 1
ATOM 1705 C CA . LEU A 1 214 ? -13.080 9.302 7.378 1.00 67.38 214 LEU A CA 1
ATOM 1706 C C . LEU A 1 214 ? -12.870 10.685 6.752 1.00 67.38 214 LEU A C 1
ATOM 1708 O O . LEU A 1 214 ? -13.382 10.939 5.661 1.00 67.38 214 LEU A O 1
ATOM 1712 N N . ASP A 1 215 ? -12.141 11.558 7.438 1.00 58.97 215 ASP A N 1
ATOM 1713 C CA . ASP A 1 215 ? -11.726 12.832 6.857 1.00 58.97 215 ASP A CA 1
ATOM 1714 C C . ASP A 1 215 ? -10.532 12.579 5.925 1.00 58.97 215 ASP A C 1
ATOM 1716 O O . ASP A 1 215 ? -9.508 12.033 6.345 1.00 58.97 215 ASP A O 1
ATOM 1720 N N . GLU A 1 216 ? -10.689 12.932 4.648 1.00 54.31 216 GLU A N 1
ATOM 1721 C CA . GLU A 1 216 ? -9.632 12.873 3.630 1.00 54.31 216 GLU A CA 1
ATOM 1722 C C . GLU A 1 216 ? -9.039 14.266 3.364 1.00 54.31 216 GLU A C 1
ATOM 1724 O O . GLU A 1 216 ? -8.665 14.590 2.235 1.00 54.31 216 GLU A O 1
ATOM 1729 N N . SER A 1 217 ? -8.959 15.090 4.417 1.00 48.84 217 SER A N 1
ATOM 1730 C CA . SER A 1 217 ? -8.088 16.267 4.479 1.00 48.84 217 SER A CA 1
ATOM 1731 C C . SER A 1 217 ? -6.691 15.953 3.925 1.00 48.84 217 SER A C 1
ATOM 1733 O O . SER A 1 217 ? -6.184 14.840 4.065 1.00 48.84 217 SER A O 1
ATOM 1735 N N . SER A 1 218 ? -6.061 16.942 3.291 1.00 47.59 218 SER A N 1
ATOM 1736 C CA . SER A 1 218 ? -4.804 16.786 2.546 1.00 47.59 218 SER A CA 1
ATOM 1737 C C . SER A 1 218 ? -3.567 16.483 3.399 1.00 47.59 218 SER A C 1
ATOM 1739 O O . SER A 1 218 ? -2.504 16.235 2.836 1.00 47.59 218 SER A O 1
ATOM 1741 N N . ASP A 1 219 ? -3.693 16.512 4.724 1.00 48.12 219 ASP A N 1
ATOM 1742 C CA . ASP A 1 219 ? -2.655 16.063 5.649 1.00 48.12 219 ASP A CA 1
ATOM 1743 C C . ASP A 1 219 ? -2.737 14.534 5.804 1.00 48.12 219 ASP A C 1
ATOM 1745 O O . ASP A 1 219 ? -3.812 14.003 6.077 1.00 48.12 219 ASP A O 1
ATOM 1749 N N . ASP A 1 220 ? -1.606 13.822 5.691 1.00 52.81 220 ASP A N 1
ATOM 1750 C CA . ASP A 1 220 ? -1.487 12.345 5.603 1.00 52.81 220 ASP A CA 1
ATOM 1751 C C . ASP A 1 220 ? -2.090 11.518 6.779 1.00 52.81 220 ASP A C 1
ATOM 1753 O O . ASP A 1 220 ? -1.951 10.293 6.846 1.00 52.81 220 ASP A O 1
ATOM 1757 N N . THR A 1 221 ? -2.769 12.152 7.735 1.00 58.22 221 THR A N 1
ATOM 1758 C CA . THR A 1 221 ? -3.477 11.511 8.847 1.00 58.22 221 THR A CA 1
ATOM 1759 C C . THR A 1 221 ? -4.924 11.160 8.508 1.00 58.22 221 THR A C 1
ATOM 1761 O O . THR A 1 221 ? -5.830 11.975 8.655 1.00 58.22 221 THR A O 1
ATOM 1764 N N . HIS A 1 222 ? -5.161 9.886 8.194 1.00 74.25 222 HIS A N 1
ATOM 1765 C CA . HIS A 1 222 ? -6.499 9.292 8.130 1.00 74.25 222 HIS A CA 1
ATOM 1766 C C . HIS A 1 222 ? -7.212 9.343 9.495 1.00 74.25 222 HIS A C 1
ATOM 1768 O O . HIS A 1 222 ? -7.043 8.447 10.330 1.00 74.25 222 HIS A O 1
ATOM 1774 N N . SER A 1 223 ? -8.010 10.389 9.717 1.00 83.94 223 SER A N 1
ATOM 1775 C CA . SER A 1 223 ? -8.828 10.573 10.920 1.00 83.94 223 SER A CA 1
ATOM 1776 C C . SER A 1 223 ? -10.142 9.801 10.795 1.00 83.94 223 SER A C 1
ATOM 1778 O O . SER A 1 223 ? -10.851 9.939 9.802 1.00 83.94 223 SER A O 1
ATOM 1780 N N . LEU A 1 224 ? -10.471 8.985 11.796 1.00 88.88 224 LEU A N 1
ATOM 1781 C CA . LEU A 1 224 ? -11.654 8.122 11.842 1.00 88.88 224 LEU A CA 1
ATOM 1782 C C . LEU A 1 224 ? -12.438 8.380 13.136 1.00 88.88 224 LEU A C 1
ATOM 1784 O O . LEU A 1 224 ? -11.838 8.398 14.213 1.00 88.88 224 LEU A O 1
ATOM 1788 N N . MET A 1 225 ? -13.767 8.517 13.060 1.00 88.94 225 MET A N 1
ATOM 1789 C CA . MET A 1 225 ? -14.620 8.715 14.239 1.00 88.94 225 MET A CA 1
ATOM 1790 C C . MET A 1 225 ? -15.637 7.580 14.404 1.00 88.94 225 MET A C 1
ATOM 1792 O O . MET A 1 225 ? -16.583 7.444 13.631 1.00 88.94 225 MET A O 1
ATOM 1796 N N . VAL A 1 226 ? -15.4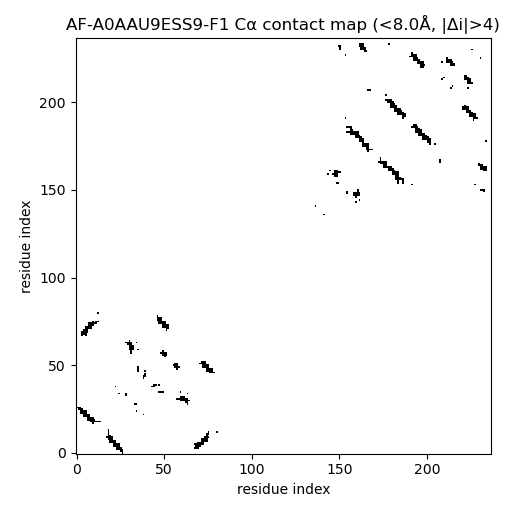80 6.775 15.458 1.00 90.56 226 VAL A N 1
ATOM 1797 C CA . VAL A 1 226 ? -16.299 5.571 15.693 1.00 90.56 226 VAL A CA 1
ATOM 1798 C C . VAL A 1 226 ? -16.906 5.591 17.095 1.00 90.56 226 VAL A C 1
ATOM 1800 O O . VAL A 1 226 ? -16.293 6.076 18.046 1.00 90.56 226 VAL A O 1
ATOM 1803 N N . LYS A 1 227 ? -18.111 5.038 17.264 1.00 90.50 227 LYS A N 1
ATOM 1804 C CA . LYS A 1 227 ? -18.655 4.741 18.598 1.00 90.50 227 LYS A CA 1
ATOM 1805 C C . LYS A 1 227 ? -18.007 3.478 19.155 1.00 90.50 227 LYS A C 1
ATOM 1807 O O . LYS A 1 227 ? -17.882 2.486 18.446 1.00 90.50 227 LYS A O 1
ATOM 1812 N N . MET A 1 228 ? -17.696 3.467 20.450 1.00 88.56 228 MET A N 1
ATOM 1813 C CA . MET A 1 228 ? -17.131 2.296 21.135 1.00 88.56 228 MET A CA 1
ATOM 1814 C C . MET A 1 228 ? -17.971 1.016 20.935 1.00 88.56 228 MET A C 1
ATOM 1816 O O . MET A 1 228 ? -17.417 -0.073 20.868 1.00 88.56 228 MET A O 1
ATOM 1820 N N . SER A 1 229 ? -19.296 1.142 20.781 1.00 88.12 229 SER A N 1
ATOM 1821 C CA . SER A 1 229 ? -20.226 0.034 20.496 1.00 88.12 229 SER A CA 1
ATOM 1822 C C . SER A 1 229 ? -19.990 -0.687 19.166 1.00 88.12 229 SER A C 1
ATOM 1824 O O . SER A 1 229 ? -20.422 -1.829 19.003 1.00 88.12 229 SER A O 1
ATOM 1826 N N . ASP A 1 230 ? -19.357 -0.011 18.209 1.00 87.88 230 ASP A N 1
ATOM 1827 C CA . ASP A 1 230 ? -19.220 -0.476 16.829 1.00 87.88 230 ASP A CA 1
ATOM 1828 C C . ASP A 1 230 ? -17.832 -1.098 16.590 1.00 87.88 230 ASP A C 1
ATOM 1830 O O . ASP A 1 230 ? -17.622 -1.799 15.594 1.00 87.88 230 ASP A O 1
ATOM 1834 N N . LEU A 1 231 ? -16.905 -0.878 17.532 1.00 88.88 231 LEU A N 1
ATOM 1835 C CA . LEU A 1 231 ? -15.581 -1.485 17.583 1.00 88.88 231 LEU A CA 1
ATOM 1836 C C . LEU A 1 231 ? -15.679 -2.929 18.091 1.00 88.88 231 LEU A C 1
ATOM 1838 O O . LEU A 1 231 ? -16.253 -3.206 19.142 1.00 88.88 231 LEU A O 1
ATOM 1842 N N . ILE A 1 232 ? -15.081 -3.864 17.356 1.00 87.94 232 ILE A N 1
ATOM 1843 C CA . ILE A 1 232 ? -15.043 -5.284 17.717 1.00 87.94 232 ILE A CA 1
ATOM 1844 C C . ILE A 1 232 ? -13.590 -5.695 17.943 1.00 87.94 232 ILE A C 1
ATOM 1846 O O . ILE A 1 232 ? -12.765 -5.580 17.040 1.00 87.94 232 ILE A O 1
ATOM 1850 N N . GLU A 1 233 ? -13.280 -6.185 19.142 1.00 84.50 233 GLU A N 1
ATOM 1851 C CA . GLU A 1 233 ? -11.917 -6.521 19.569 1.00 84.50 233 GLU A CA 1
ATOM 1852 C C . GLU A 1 233 ? -11.237 -7.537 18.636 1.00 84.50 233 GLU A C 1
ATOM 1854 O O . GLU A 1 233 ? -11.770 -8.615 18.335 1.00 84.50 233 GLU A O 1
ATOM 1859 N N . ALA A 1 234 ? -10.034 -7.196 18.167 1.00 81.31 234 ALA A N 1
ATOM 1860 C CA . ALA A 1 234 ? -9.238 -8.067 17.318 1.00 81.31 234 ALA A CA 1
ATOM 1861 C C . ALA A 1 234 ? -8.525 -9.142 18.151 1.00 81.31 234 ALA A C 1
ATOM 1863 O O . ALA A 1 234 ? -7.386 -8.975 18.574 1.00 81.31 234 ALA A O 1
ATOM 1864 N N . LYS A 1 235 ? -9.182 -10.287 18.351 1.00 72.44 235 LYS A N 1
ATOM 1865 C CA . LYS A 1 235 ? -8.535 -11.452 18.970 1.00 72.44 235 LYS A CA 1
ATOM 1866 C C . LYS A 1 235 ? -7.472 -12.042 18.038 1.00 72.44 235 LYS A C 1
ATOM 1868 O O . LYS A 1 235 ? -7.824 -12.517 16.955 1.00 72.44 235 LYS A O 1
ATOM 1873 N N . CYS A 1 236 ? -6.218 -12.081 18.491 1.00 46.03 236 CYS A N 1
ATOM 1874 C CA . CYS A 1 236 ? -5.286 -13.117 18.045 1.00 46.03 236 CYS A CA 1
ATOM 1875 C C . CYS A 1 236 ? -5.818 -14.493 18.473 1.00 46.03 236 CYS A C 1
ATOM 1877 O O . CYS A 1 236 ? -6.445 -14.630 19.528 1.00 46.03 236 CYS A O 1
ATOM 1879 N N . ARG A 1 237 ? -5.585 -15.489 17.623 1.00 42.62 237 ARG A N 1
ATOM 1880 C CA . ARG A 1 237 ? -5.780 -16.917 17.883 1.00 42.62 237 ARG A CA 1
ATOM 1881 C C . ARG A 1 237 ? -4.458 -17.618 17.628 1.00 42.62 237 ARG A C 1
ATOM 1883 O O . ARG A 1 237 ? -3.772 -17.154 16.693 1.00 42.62 237 ARG A O 1
#

Radius of gyration: 26.45 Å; Cα contacts (8 Å, |Δi|>4): 311; chains: 1; bounding box: 76×48×67 Å